Protein AF-A0A8B6HBW9-F1 (afdb_monomer_lite)

Sequence (201 aa):
MSLYFHLVSSIKNPNYIPYKEKTFKHPENTKDVIKAFETHGGEPNLKMYNAKTEGMKKDPTIGYGFSLDRKDARKTFKAVLPGVDFARVKAGTASIKKEDARKLFNHDVDKIYQPRARNKLGANVFDKLPANVKTAVVNAQYRGDLGPKTIGYMKNGEWNKVSTEYLNHNGNKNASKNKMNGIVQRMNWNAKQFDSMSKNG

Secondary structure (DSSP, 8-state):
-------------TT---------S-TT-HHHHHHHHSTTTS--EEEEEE-SPTTSPP-EEEETTEETTSTTHHHHHHHH-TTS-HHHHHTTS----HHHHHHHHHHHIIIIIHHHHHHHH-HHHHTTS-HHHHHHHHHHHHHT---HHHHHHHHTT-HHHHHHHHHTSHHHHHHHHTT-HHHHHHHHHHHHHHHHHHT--

Structure (mmCIF, N/CA/C/O backbone):
data_AF-A0A8B6HBW9-F1
#
_entry.id   AF-A0A8B6HBW9-F1
#
loop_
_atom_site.group_PDB
_atom_site.id
_atom_site.type_symbol
_atom_site.label_atom_id
_atom_site.label_alt_id
_atom_site.label_comp_id
_atom_site.label_asym_id
_atom_site.label_entity_id
_atom_site.label_seq_id
_atom_site.pdbx_PDB_ins_code
_atom_site.Cartn_x
_atom_site.Cartn_y
_atom_site.Cartn_z
_atom_site.occupancy
_atom_site.B_iso_or_equiv
_atom_site.auth_seq_id
_atom_site.auth_comp_id
_atom_site.auth_asym_id
_atom_site.auth_atom_id
_atom_site.pdbx_PDB_model_num
ATOM 1 N N . MET A 1 1 ? -12.896 17.213 -15.029 1.00 37.84 1 MET A N 1
ATOM 2 C CA . MET A 1 1 ? -13.084 16.450 -13.773 1.00 37.84 1 MET A CA 1
ATOM 3 C C . MET A 1 1 ? -13.093 17.467 -12.639 1.00 37.84 1 MET A C 1
ATOM 5 O O . MET A 1 1 ? -12.066 18.091 -12.417 1.00 37.84 1 MET A O 1
ATOM 9 N N . SER A 1 2 ? -14.254 17.749 -12.041 1.00 30.36 2 SER A N 1
ATOM 10 C CA . SER A 1 2 ? -14.412 18.839 -11.062 1.00 30.36 2 SER A CA 1
ATOM 11 C C . SER A 1 2 ? -14.199 18.312 -9.637 1.00 30.36 2 SER A C 1
ATOM 13 O O . SER A 1 2 ? -14.834 17.327 -9.260 1.00 30.36 2 SER A O 1
ATOM 15 N N . LEU A 1 3 ? -13.276 18.912 -8.875 1.00 28.42 3 LEU A N 1
ATOM 16 C CA . LEU A 1 3 ? -13.033 18.610 -7.457 1.00 28.42 3 LEU A CA 1
ATOM 17 C C . LEU A 1 3 ? -13.806 19.603 -6.579 1.00 28.42 3 LEU A C 1
ATOM 19 O O . LEU A 1 3 ? -13.653 20.808 -6.746 1.00 28.42 3 LEU A O 1
ATOM 23 N N . TYR A 1 4 ? -14.555 19.100 -5.597 1.00 32.22 4 TYR A N 1
ATOM 24 C CA . TYR A 1 4 ? -15.144 19.904 -4.522 1.00 32.22 4 TYR A CA 1
ATOM 25 C C . TYR A 1 4 ? -14.435 19.605 -3.197 1.00 32.22 4 TYR A C 1
ATOM 27 O O . TYR A 1 4 ? -14.228 18.443 -2.847 1.00 32.22 4 TYR A O 1
ATOM 35 N N . PHE A 1 5 ? -14.081 20.653 -2.451 1.00 33.81 5 PHE A N 1
ATOM 36 C CA . PHE A 1 5 ? -13.451 20.564 -1.132 1.00 33.81 5 PHE A CA 1
ATOM 37 C C . PHE A 1 5 ? -14.481 20.883 -0.044 1.00 33.81 5 PHE A C 1
ATOM 39 O O . PHE A 1 5 ? -15.140 21.913 -0.120 1.00 33.81 5 PHE A O 1
ATOM 46 N N . HIS A 1 6 ? -14.586 20.038 0.981 1.00 37.16 6 HIS A N 1
ATOM 47 C CA . HIS A 1 6 ? -15.288 20.360 2.227 1.00 37.16 6 HIS A CA 1
ATOM 48 C C . HIS A 1 6 ? -14.318 20.187 3.401 1.00 37.16 6 HIS A C 1
ATOM 50 O O . HIS A 1 6 ? -13.586 19.197 3.461 1.00 37.16 6 HIS A O 1
ATOM 56 N N . LEU A 1 7 ? -14.300 21.153 4.326 1.00 34.38 7 LEU A N 1
ATOM 57 C CA . LEU A 1 7 ? -13.664 20.990 5.634 1.00 34.38 7 LEU A CA 1
ATOM 58 C C . LEU A 1 7 ? -14.590 20.126 6.500 1.00 34.38 7 LEU A C 1
ATOM 60 O O . LEU A 1 7 ? -15.710 20.534 6.793 1.00 34.38 7 LEU A O 1
ATOM 64 N N . VAL A 1 8 ? -14.136 18.947 6.923 1.00 43.03 8 VAL A N 1
ATOM 65 C CA . VAL A 1 8 ? -14.869 18.116 7.891 1.00 43.03 8 VAL A CA 1
ATOM 66 C C . VAL A 1 8 ? -14.250 18.326 9.273 1.00 43.03 8 VAL A C 1
ATOM 68 O O . VAL A 1 8 ? -13.103 17.944 9.493 1.00 43.03 8 VAL A O 1
ATOM 71 N N . SER A 1 9 ? -15.001 18.938 10.196 1.00 37.38 9 SER A N 1
ATOM 72 C CA . SER A 1 9 ? -14.542 19.307 11.548 1.00 37.38 9 SER A CA 1
ATOM 73 C C . SER A 1 9 ? -15.069 18.419 12.692 1.00 37.38 9 SER A C 1
ATOM 75 O O . SER A 1 9 ? -14.918 18.790 13.850 1.00 37.38 9 SER A O 1
ATOM 77 N N . SER A 1 10 ? -15.657 17.241 12.441 1.00 37.41 10 SER A N 1
ATOM 78 C CA . SER A 1 10 ? -16.340 16.468 13.506 1.00 37.41 10 SER A CA 1
ATOM 79 C C . SER A 1 10 ? -15.691 15.141 13.935 1.00 37.41 10 SER A C 1
ATOM 81 O O . SER A 1 10 ? -16.388 14.215 14.356 1.00 37.41 10 SER A O 1
ATOM 83 N N . ILE A 1 11 ? -14.359 15.015 13.893 1.00 49.12 11 ILE A N 1
ATOM 84 C CA . ILE A 1 11 ? -13.670 13.806 14.387 1.00 49.12 11 ILE A CA 1
ATOM 85 C C . ILE A 1 11 ? -12.967 14.118 15.716 1.00 49.12 11 ILE A C 1
ATOM 87 O O . ILE A 1 11 ? -11.978 14.841 15.742 1.00 49.12 11 ILE A O 1
ATOM 91 N N . LYS A 1 12 ? -13.456 13.533 16.823 1.00 51.84 12 LYS A N 1
ATOM 92 C CA . LYS A 1 12 ? -12.912 13.650 18.199 1.00 51.84 12 LYS A CA 1
ATOM 93 C C . LYS A 1 12 ? -11.541 12.966 18.397 1.00 51.84 12 LYS A C 1
ATOM 95 O O . LYS A 1 12 ? -11.188 12.619 19.521 1.00 51.84 12 LYS A O 1
ATOM 100 N N . ASN A 1 13 ? -10.787 12.706 17.329 1.00 55.34 13 ASN A N 1
ATOM 101 C CA . ASN A 1 13 ? -9.479 12.068 17.425 1.00 55.34 13 ASN A CA 1
ATOM 102 C C . ASN A 1 13 ? -8.394 13.156 17.462 1.00 55.34 13 ASN A C 1
ATOM 104 O O . ASN A 1 13 ? -8.170 13.797 16.434 1.00 55.34 13 ASN A O 1
ATOM 108 N N . PRO A 1 14 ? -7.698 13.364 18.597 1.00 59.16 14 PRO A N 1
ATOM 109 C CA . PRO A 1 14 ? -6.681 14.411 18.713 1.00 59.16 14 PRO A CA 1
ATOM 110 C C . PRO A 1 14 ? -5.478 14.181 17.785 1.00 59.16 14 PRO A C 1
ATOM 112 O O . PRO A 1 14 ? -4.707 15.103 17.543 1.00 59.16 14 PRO A O 1
ATOM 115 N N . ASN A 1 15 ? -5.329 12.972 17.228 1.00 61.00 15 ASN A N 1
ATOM 116 C CA . ASN A 1 15 ? -4.272 12.641 16.272 1.00 61.00 15 ASN A CA 1
ATOM 117 C C . ASN A 1 15 ? -4.654 12.951 14.814 1.00 61.00 15 ASN A C 1
ATOM 119 O O . ASN A 1 15 ? -3.865 12.684 13.905 1.00 61.00 15 ASN A O 1
ATOM 123 N N . TYR A 1 16 ? -5.856 13.480 14.568 1.00 61.41 16 TYR A N 1
ATOM 124 C CA . TYR A 1 16 ? -6.274 13.890 13.235 1.00 61.41 16 TYR A CA 1
ATOM 125 C C . TYR A 1 16 ? -5.610 15.217 12.866 1.00 61.41 16 TYR A C 1
ATOM 127 O O . TYR A 1 16 ? -5.874 16.259 13.459 1.00 61.41 16 TYR A O 1
ATOM 135 N N . ILE A 1 17 ? -4.744 15.186 11.860 1.00 59.72 17 ILE A N 1
ATOM 136 C CA . ILE A 1 17 ? -4.076 16.391 11.355 1.00 59.72 17 ILE A CA 1
ATOM 137 C C . ILE A 1 17 ? -4.962 17.014 10.268 1.00 59.72 17 ILE A C 1
ATOM 139 O O . ILE A 1 17 ? -5.305 16.290 9.331 1.00 59.72 17 ILE A O 1
ATOM 143 N N . PRO A 1 18 ? -5.333 18.308 10.333 1.00 56.25 18 PRO A N 1
ATOM 144 C CA . PRO A 1 18 ? -6.170 18.951 9.317 1.00 56.25 18 PRO A CA 1
ATOM 145 C C . PRO A 1 18 ? -5.608 18.805 7.892 1.00 56.25 18 PRO A C 1
ATOM 147 O O . PRO A 1 18 ? -4.425 19.043 7.652 1.00 56.25 18 PRO A O 1
ATOM 150 N N . TYR A 1 19 ? -6.453 18.432 6.924 1.00 60.00 19 TYR A N 1
ATOM 151 C CA . TYR A 1 19 ? -6.080 18.306 5.508 1.00 60.00 19 TYR A CA 1
ATOM 152 C C . TYR A 1 19 ? -7.275 18.532 4.577 1.00 60.00 19 TYR A C 1
ATOM 154 O O . TYR A 1 19 ? -8.429 18.381 4.975 1.00 60.00 19 TYR A O 1
ATOM 162 N N . LYS A 1 20 ? -6.992 18.841 3.303 1.00 60.69 20 LYS A N 1
ATOM 163 C CA . LYS A 1 20 ? -7.996 18.813 2.229 1.00 60.69 20 LYS A CA 1
ATOM 164 C C . LYS A 1 20 ? -8.409 17.366 1.961 1.00 60.69 20 LYS A C 1
ATOM 166 O O . LYS A 1 20 ? -7.635 16.620 1.362 1.00 60.69 20 LYS A O 1
ATOM 171 N N . GLU A 1 21 ? -9.592 16.976 2.434 1.00 65.75 21 GLU A N 1
ATOM 172 C CA . GLU A 1 21 ? -10.070 15.598 2.329 1.00 65.75 21 GLU A CA 1
ATOM 173 C C . GLU A 1 21 ? -10.161 15.141 0.869 1.00 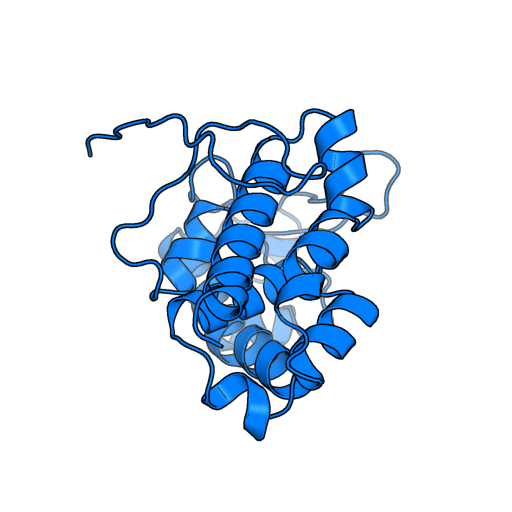65.75 21 GLU A C 1
ATOM 175 O O . GLU A 1 21 ? -10.744 15.820 0.024 1.00 65.75 21 GLU A O 1
ATOM 180 N N . LYS A 1 22 ? -9.583 13.971 0.575 1.00 71.56 22 LYS A N 1
ATOM 181 C CA . LYS A 1 22 ? -9.768 13.305 -0.711 1.00 71.56 22 LYS A CA 1
ATOM 182 C C . LYS A 1 22 ? -11.023 12.448 -0.619 1.00 71.56 22 LYS A C 1
ATOM 184 O O . LYS A 1 22 ? -11.029 11.420 0.056 1.00 71.56 22 LYS A O 1
ATOM 189 N N . THR A 1 23 ? -12.089 12.894 -1.268 1.00 72.94 23 THR A N 1
ATOM 190 C CA . THR A 1 23 ? -13.327 12.126 -1.380 1.00 72.94 23 THR A CA 1
ATOM 191 C C . THR A 1 23 ? -13.238 11.181 -2.572 1.00 72.94 23 THR A C 1
ATOM 193 O O . THR A 1 23 ? -12.668 11.501 -3.617 1.00 72.94 23 THR A O 1
ATOM 196 N N . PHE A 1 24 ? -13.787 9.983 -2.404 1.00 78.38 24 PHE A N 1
ATOM 197 C CA . PHE A 1 24 ? -13.837 8.966 -3.444 1.00 78.38 24 PHE A CA 1
ATOM 198 C C . PHE A 1 24 ? -15.297 8.678 -3.748 1.00 78.38 24 PHE A C 1
ATOM 200 O O . PHE A 1 24 ? -16.067 8.422 -2.828 1.00 78.38 24 PHE A O 1
ATOM 207 N N . LYS A 1 25 ? -15.669 8.703 -5.031 1.00 74.50 25 LYS A N 1
ATOM 208 C CA . LYS A 1 25 ? -17.016 8.309 -5.470 1.00 74.50 25 LYS A CA 1
ATOM 209 C C . LYS A 1 25 ? -17.279 6.817 -5.219 1.00 74.50 25 LYS A C 1
ATOM 211 O O . LYS A 1 25 ? -18.404 6.443 -4.928 1.00 74.50 25 LYS A O 1
ATOM 216 N N . HIS A 1 26 ? -16.217 6.013 -5.303 1.00 77.50 26 HIS A N 1
ATOM 217 C CA . HIS A 1 26 ? -16.223 4.561 -5.131 1.00 77.50 26 HIS A CA 1
ATOM 218 C C . HIS A 1 26 ? -15.147 4.136 -4.114 1.00 77.50 26 HIS A C 1
ATOM 220 O O . HIS A 1 26 ? -14.102 3.611 -4.511 1.00 77.50 26 HIS A O 1
ATOM 226 N N . PRO A 1 27 ? -15.320 4.425 -2.807 1.00 80.44 27 PRO A N 1
ATOM 227 C CA . PRO A 1 27 ? -14.353 4.043 -1.769 1.00 80.44 27 PRO A CA 1
ATOM 228 C C . PRO A 1 27 ? -14.186 2.517 -1.621 1.00 80.44 27 PRO A C 1
ATOM 230 O O . PRO A 1 27 ? -13.199 2.043 -1.058 1.00 80.44 27 PRO A O 1
ATOM 233 N N . GLU A 1 28 ? -15.128 1.733 -2.140 1.00 85.50 28 GLU A N 1
ATOM 234 C CA . GLU A 1 28 ? -15.072 0.278 -2.265 1.00 85.50 28 GLU A CA 1
ATOM 235 C C . GLU A 1 28 ? -14.066 -0.204 -3.322 1.00 85.50 28 GLU A C 1
ATOM 237 O O . GLU A 1 28 ? -13.584 -1.333 -3.237 1.00 85.50 28 GLU A O 1
ATOM 242 N N . ASN A 1 29 ? -13.688 0.638 -4.292 1.00 90.44 29 ASN A N 1
ATOM 243 C CA . ASN A 1 29 ? -12.706 0.264 -5.303 1.00 90.44 29 ASN A CA 1
ATOM 244 C C . ASN A 1 29 ? -11.280 0.445 -4.766 1.00 90.44 29 ASN A C 1
ATOM 246 O O . ASN A 1 29 ? -10.664 1.509 -4.870 1.00 90.44 29 ASN A O 1
ATOM 250 N N . THR A 1 30 ? -10.733 -0.640 -4.216 1.00 92.62 30 THR A N 1
ATOM 251 C CA . THR A 1 30 ? -9.408 -0.652 -3.588 1.00 92.62 30 THR A CA 1
ATOM 252 C C . THR A 1 30 ? -8.290 -0.149 -4.502 1.00 92.62 30 THR A C 1
ATOM 254 O O . THR A 1 30 ? -7.420 0.601 -4.057 1.00 92.62 30 THR A O 1
ATOM 257 N N . LYS A 1 31 ? -8.315 -0.522 -5.785 1.00 93.19 31 LYS A N 1
ATOM 258 C CA . LYS A 1 31 ? -7.288 -0.126 -6.758 1.00 93.19 31 LYS A CA 1
ATOM 259 C C . LYS A 1 31 ? -7.321 1.372 -7.015 1.00 93.19 31 LYS A C 1
ATOM 261 O O . LYS A 1 31 ? -6.267 2.000 -7.025 1.00 93.19 31 LYS A O 1
ATOM 266 N N . ASP A 1 32 ? -8.506 1.950 -7.186 1.00 90.00 32 ASP A N 1
ATOM 267 C CA . ASP A 1 32 ? -8.640 3.387 -7.422 1.00 90.00 32 ASP A CA 1
ATOM 268 C C . ASP A 1 32 ? -8.246 4.213 -6.201 1.00 90.00 32 ASP A C 1
ATOM 270 O O . ASP A 1 32 ? -7.562 5.226 -6.354 1.00 90.00 32 ASP A O 1
ATOM 274 N N . VAL A 1 33 ? -8.590 3.747 -4.997 1.00 91.25 33 VAL A N 1
ATOM 275 C CA . VAL A 1 33 ? -8.165 4.396 -3.753 1.00 91.25 33 VAL A CA 1
ATOM 276 C C . VAL A 1 33 ? -6.647 4.386 -3.612 1.00 91.25 33 VAL A C 1
ATOM 278 O O . VAL A 1 33 ? -6.052 5.449 -3.436 1.00 91.25 33 VAL A O 1
ATOM 281 N N . ILE A 1 34 ? -6.006 3.214 -3.713 1.00 91.88 34 ILE A N 1
ATOM 282 C CA . ILE A 1 34 ? -4.546 3.118 -3.573 1.00 91.88 34 ILE A CA 1
ATOM 283 C C . ILE A 1 34 ? -3.875 3.970 -4.651 1.00 91.88 34 ILE A C 1
ATOM 285 O O . ILE A 1 34 ? -3.076 4.840 -4.318 1.00 91.88 34 ILE A O 1
ATOM 289 N N . LYS A 1 35 ? -4.262 3.796 -5.921 1.00 89.50 35 LYS A N 1
ATOM 290 C CA . LYS A 1 35 ? -3.715 4.548 -7.056 1.00 89.50 35 LYS A CA 1
ATOM 291 C C . LYS A 1 35 ? -3.794 6.050 -6.831 1.00 89.50 3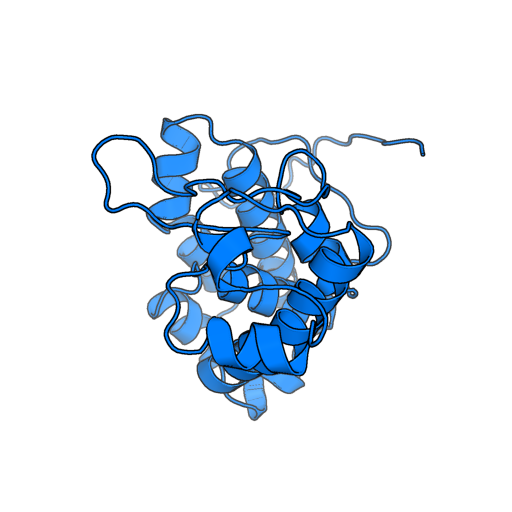5 LYS A C 1
ATOM 293 O O . LYS A 1 35 ? -2.829 6.741 -7.096 1.00 89.50 35 LYS A O 1
ATOM 298 N N . ALA A 1 36 ? -4.908 6.564 -6.317 1.00 87.44 36 ALA A N 1
ATOM 299 C CA . ALA A 1 36 ? -5.054 7.993 -6.078 1.00 87.44 36 ALA A CA 1
ATOM 300 C C . ALA A 1 36 ? -4.119 8.535 -4.985 1.00 87.44 36 ALA A C 1
ATOM 302 O O . ALA A 1 36 ? -3.864 9.740 -4.969 1.00 87.44 36 ALA A O 1
ATOM 303 N N . PHE A 1 37 ? -3.666 7.703 -4.047 1.00 88.38 37 PHE A N 1
ATOM 304 C CA . PHE A 1 37 ? -2.678 8.094 -3.039 1.00 88.38 37 PHE A CA 1
ATOM 305 C C . PHE A 1 37 ? -1.236 7.841 -3.475 1.00 88.38 37 PHE A C 1
ATOM 307 O O . PHE A 1 37 ? -0.320 8.404 -2.876 1.00 88.38 37 PHE A O 1
ATOM 314 N N . GLU A 1 38 ? -1.030 7.004 -4.488 1.00 82.19 38 GLU A N 1
ATOM 315 C CA . GLU A 1 38 ? 0.271 6.826 -5.112 1.00 82.19 38 GLU A CA 1
ATOM 316 C C . GLU A 1 38 ? 0.586 8.018 -6.021 1.00 82.19 38 GLU A C 1
ATOM 318 O O . GLU A 1 38 ? -0.289 8.517 -6.729 1.00 82.19 38 GLU A O 1
ATOM 323 N N . THR A 1 39 ? 1.854 8.446 -5.973 1.00 66.50 39 THR A N 1
ATOM 324 C CA . THR A 1 39 ? 2.456 9.513 -6.797 1.00 66.50 39 THR A CA 1
ATOM 325 C C . THR A 1 39 ? 1.692 10.855 -6.787 1.00 66.50 39 THR A C 1
ATOM 327 O O . THR A 1 39 ? 0.719 11.048 -6.060 1.00 66.50 39 THR A O 1
ATOM 330 N N . HIS A 1 40 ? 2.173 11.865 -7.523 1.00 64.88 40 HIS A N 1
ATOM 331 C CA . HIS A 1 40 ? 1.563 13.202 -7.565 1.00 64.88 40 HIS A CA 1
ATOM 332 C C . HIS A 1 40 ? 0.215 13.170 -8.311 1.00 64.88 40 HIS A C 1
ATOM 334 O O . HIS A 1 40 ? 0.122 13.569 -9.466 1.00 64.88 40 HIS A O 1
ATOM 340 N N . GLY A 1 41 ? -0.837 12.672 -7.656 1.00 65.56 41 GLY A N 1
ATOM 341 C CA . GLY A 1 41 ? -2.196 12.647 -8.201 1.00 65.56 41 GLY A CA 1
ATOM 342 C C . GLY A 1 41 ? -2.613 11.346 -8.895 1.00 65.56 41 GLY A C 1
ATOM 343 O O . GLY A 1 41 ? -3.627 11.357 -9.588 1.00 65.56 41 GLY A O 1
ATOM 344 N N . GLY A 1 42 ? -1.907 10.228 -8.688 1.00 76.56 42 GLY A N 1
ATOM 345 C CA . GLY A 1 42 ? -2.272 8.924 -9.257 1.00 76.56 42 GLY A CA 1
ATOM 346 C C . GLY A 1 42 ? -1.707 8.618 -10.643 1.00 76.56 42 GLY A C 1
ATOM 347 O O . GLY A 1 42 ? -2.221 7.741 -11.347 1.00 76.56 42 GLY A O 1
ATOM 348 N N . GLU A 1 43 ? -0.630 9.304 -11.024 1.00 86.75 43 GLU A N 1
ATOM 349 C CA . GLU A 1 43 ? 0.103 9.089 -12.274 1.00 86.75 43 GLU A CA 1
ATOM 350 C C . GLU A 1 43 ? 1.378 8.259 -12.052 1.00 86.75 43 GLU A C 1
ATOM 352 O O . GLU A 1 43 ? 2.219 8.635 -11.240 1.00 86.75 43 GLU A O 1
ATOM 357 N N . PRO A 1 44 ? 1.576 7.125 -12.737 1.00 93.06 44 PRO A N 1
ATOM 358 C CA . PRO A 1 44 ? 2.677 6.224 -12.422 1.00 93.06 44 PRO A CA 1
ATOM 359 C C . PRO A 1 44 ? 4.035 6.811 -12.818 1.00 93.06 44 PRO A C 1
ATOM 361 O O . PRO A 1 44 ? 4.164 7.488 -13.837 1.00 93.06 44 PRO A O 1
ATOM 364 N N . ASN A 1 45 ? 5.087 6.448 -12.083 1.00 93.69 45 ASN A N 1
ATOM 365 C CA . ASN A 1 45 ? 6.455 6.719 -12.518 1.00 93.69 45 ASN A CA 1
ATOM 366 C C . ASN A 1 45 ? 6.841 5.742 -13.634 1.00 93.69 45 ASN A C 1
ATOM 368 O O . ASN A 1 45 ? 7.040 4.553 -13.393 1.00 93.69 45 ASN A O 1
ATOM 372 N N . LEU A 1 46 ? 6.940 6.225 -14.871 1.00 96.38 46 LEU A N 1
ATOM 373 C CA . LEU A 1 46 ? 7.240 5.373 -16.031 1.00 96.38 46 LEU A CA 1
ATOM 374 C C . LEU A 1 46 ? 8.724 5.004 -16.152 1.00 96.38 46 LEU A C 1
ATOM 376 O O . LEU A 1 46 ? 9.076 4.103 -16.910 1.00 96.38 46 LEU A O 1
ATOM 380 N N . LYS A 1 47 ? 9.591 5.684 -15.402 1.00 96.50 47 LYS A N 1
ATOM 381 C CA . LYS A 1 47 ? 11.021 5.389 -15.276 1.00 96.50 47 LYS A CA 1
ATOM 382 C C . LYS A 1 47 ? 11.334 4.980 -13.842 1.00 96.50 47 LYS A C 1
ATOM 384 O O . LYS A 1 47 ? 10.623 5.369 -12.915 1.00 96.50 47 LYS A O 1
ATOM 389 N N . MET A 1 48 ? 12.399 4.200 -13.678 1.00 95.38 48 MET A N 1
ATOM 390 C CA . MET A 1 48 ? 12.905 3.849 -12.356 1.00 95.38 48 MET A CA 1
ATOM 391 C C . MET A 1 48 ? 13.291 5.117 -11.585 1.00 95.38 48 MET A C 1
ATOM 393 O O . MET A 1 48 ? 13.935 6.013 -12.129 1.00 95.38 48 MET A O 1
ATOM 397 N N . TYR A 1 49 ? 12.891 5.173 -10.321 1.00 92.56 49 TYR A N 1
ATOM 398 C CA . TYR A 1 49 ? 13.288 6.195 -9.359 1.00 92.56 49 TYR A CA 1
ATOM 399 C C . TYR A 1 49 ? 13.674 5.527 -8.038 1.00 92.56 49 TYR A C 1
ATOM 401 O O . TYR A 1 49 ? 13.253 4.407 -7.761 1.00 92.56 49 TYR A O 1
ATOM 409 N N . ASN A 1 50 ? 14.450 6.204 -7.195 1.00 91.38 50 ASN A N 1
ATOM 410 C CA . ASN A 1 50 ? 14.721 5.715 -5.843 1.00 91.38 50 ASN A CA 1
ATOM 411 C C . ASN A 1 50 ? 13.660 6.268 -4.890 1.00 91.38 50 ASN A C 1
ATOM 413 O O . ASN A 1 50 ? 13.566 7.478 -4.709 1.00 91.38 50 ASN A O 1
ATOM 417 N N . ALA A 1 51 ? 12.854 5.390 -4.287 1.00 84.75 51 ALA A N 1
ATOM 418 C CA . ALA A 1 51 ? 11.773 5.801 -3.386 1.00 84.75 51 ALA A CA 1
ATOM 419 C C . ALA A 1 51 ? 12.265 6.251 -1.997 1.00 84.75 51 ALA A C 1
ATOM 421 O O . ALA A 1 51 ? 11.512 6.852 -1.230 1.00 84.75 51 ALA A O 1
ATOM 422 N N . LYS A 1 52 ? 13.523 5.953 -1.658 1.00 80.25 52 LYS A N 1
ATOM 423 C CA . LYS A 1 52 ? 14.177 6.374 -0.416 1.00 80.25 52 LYS A CA 1
ATOM 424 C C . LYS A 1 52 ? 14.990 7.647 -0.644 1.00 80.25 52 LYS A C 1
ATOM 426 O O . LYS A 1 52 ? 15.564 7.833 -1.714 1.00 80.25 52 LYS A O 1
ATOM 431 N N . THR A 1 53 ? 15.025 8.504 0.373 1.00 68.19 53 THR A N 1
ATOM 432 C CA . THR A 1 53 ? 15.772 9.767 0.362 1.00 68.19 53 THR A CA 1
ATOM 433 C C . THR A 1 53 ? 17.280 9.529 0.371 1.00 68.19 53 THR A C 1
ATOM 435 O O . THR A 1 53 ? 17.757 8.444 0.711 1.00 68.19 53 THR A O 1
ATOM 438 N N . GLU A 1 54 ? 18.032 10.568 0.022 1.00 60.94 54 GLU A N 1
ATOM 439 C CA . GLU A 1 54 ? 19.491 10.581 0.096 1.00 60.94 54 GLU A CA 1
ATOM 440 C C . GLU A 1 54 ? 19.992 10.157 1.492 1.00 60.94 54 GLU A C 1
ATOM 442 O O . GLU A 1 54 ? 19.375 10.471 2.511 1.00 60.94 54 GLU A O 1
ATOM 447 N N . GLY A 1 55 ? 21.059 9.352 1.530 1.00 64.88 55 GLY A N 1
ATOM 448 C CA . GLY A 1 55 ? 21.597 8.753 2.760 1.00 64.88 55 GLY A CA 1
ATOM 449 C C . GLY A 1 55 ? 20.908 7.462 3.230 1.00 64.88 55 GLY A C 1
ATOM 450 O O . GLY A 1 55 ? 21.426 6.787 4.116 1.00 64.88 55 GLY A O 1
ATOM 451 N N . MET A 1 56 ? 19.781 7.061 2.630 1.00 73.62 56 MET A N 1
ATOM 452 C CA . MET A 1 56 ? 19.166 5.750 2.872 1.00 73.62 56 MET A CA 1
ATOM 453 C C . MET A 1 56 ? 19.550 4.737 1.790 1.00 73.62 56 MET A C 1
ATOM 455 O O . MET A 1 56 ? 19.870 5.095 0.654 1.00 73.62 56 MET A O 1
ATOM 459 N N . LYS A 1 57 ? 19.471 3.439 2.124 1.00 82.88 57 LYS A N 1
ATOM 460 C CA . LYS A 1 57 ? 19.614 2.368 1.131 1.00 82.88 57 LYS A CA 1
ATOM 461 C C . LYS A 1 57 ? 18.633 2.621 -0.018 1.00 82.88 57 LYS A C 1
ATOM 463 O O . LYS A 1 57 ? 17.432 2.751 0.218 1.00 82.88 57 LYS A O 1
ATOM 468 N N . LYS A 1 58 ? 19.168 2.690 -1.241 1.00 86.81 58 LYS A N 1
ATOM 469 C CA . LYS A 1 58 ? 18.391 2.879 -2.471 1.00 86.81 58 LYS A CA 1
ATOM 470 C C . LYS A 1 58 ? 17.286 1.823 -2.566 1.00 86.81 58 LYS A C 1
ATOM 472 O O . LYS A 1 58 ? 17.508 0.662 -2.232 1.00 86.81 58 LYS A O 1
ATOM 477 N N . ASP A 1 59 ? 16.115 2.255 -3.019 1.00 89.31 59 ASP A N 1
ATOM 478 C CA . ASP A 1 59 ? 14.954 1.399 -3.279 1.00 89.31 59 ASP A CA 1
ATOM 479 C C . ASP A 1 59 ? 14.460 1.688 -4.703 1.00 89.31 59 ASP A C 1
ATOM 481 O O . ASP A 1 59 ? 13.607 2.568 -4.895 1.00 89.31 59 ASP A O 1
ATOM 485 N N . PRO A 1 60 ? 15.070 1.045 -5.717 1.00 94.56 60 PRO A N 1
ATOM 486 C CA . PRO A 1 60 ? 14.721 1.265 -7.109 1.00 94.56 60 PRO A CA 1
ATOM 487 C C . PRO A 1 60 ? 13.273 0.835 -7.320 1.00 94.56 60 PRO A C 1
ATOM 489 O O . PRO A 1 60 ? 12.907 -0.313 -7.089 1.00 94.56 60 PRO A O 1
ATOM 492 N N . THR A 1 61 ? 12.439 1.767 -7.753 1.00 94.94 61 THR A N 1
ATOM 493 C CA . THR A 1 61 ? 10.984 1.635 -7.786 1.00 94.94 61 THR A CA 1
ATOM 494 C C . THR A 1 61 ? 10.451 2.113 -9.131 1.00 94.94 61 THR A C 1
ATOM 496 O O . THR A 1 61 ? 11.035 2.996 -9.756 1.00 94.94 61 THR A O 1
ATOM 499 N N . ILE A 1 62 ? 9.344 1.536 -9.600 1.00 96.38 62 ILE A N 1
ATOM 500 C CA . ILE A 1 62 ? 8.671 1.951 -10.837 1.00 96.38 62 ILE A CA 1
ATOM 501 C C . ILE A 1 62 ? 7.146 1.863 -10.717 1.00 96.38 62 ILE A C 1
ATOM 503 O O . ILE A 1 62 ? 6.602 1.222 -9.818 1.00 96.38 62 ILE A O 1
ATOM 507 N N . GLY A 1 63 ? 6.433 2.511 -11.633 1.00 95.50 63 GLY A N 1
ATOM 508 C CA . GLY A 1 63 ? 4.983 2.481 -11.719 1.00 95.50 63 GLY A CA 1
ATOM 509 C C . GLY A 1 63 ? 4.339 3.109 -10.489 1.00 95.50 63 GLY A C 1
ATOM 510 O O . GLY A 1 63 ? 4.677 4.226 -10.099 1.00 95.50 63 GLY A O 1
ATOM 511 N N . TYR A 1 64 ? 3.422 2.366 -9.876 1.00 93.94 64 TYR A N 1
ATOM 512 C CA . TYR A 1 64 ? 2.692 2.765 -8.675 1.00 93.94 64 TYR A CA 1
ATOM 513 C C . TYR A 1 64 ? 3.376 2.295 -7.383 1.00 93.94 64 TYR A C 1
ATOM 515 O O . TYR A 1 64 ? 2.699 1.864 -6.462 1.00 93.94 64 TYR A O 1
ATOM 523 N N . GLY A 1 65 ? 4.709 2.322 -7.306 1.00 91.12 65 GLY A N 1
ATOM 524 C CA . GLY A 1 65 ? 5.433 1.874 -6.107 1.00 91.12 65 GLY A CA 1
ATOM 525 C C . GLY A 1 65 ? 5.915 0.418 -6.153 1.00 91.12 65 GLY A C 1
ATOM 526 O O . GLY A 1 65 ? 6.141 -0.196 -5.113 1.00 91.12 65 GLY A O 1
ATOM 527 N N . PHE A 1 66 ? 6.086 -0.157 -7.347 1.00 94.81 66 PHE A N 1
ATOM 528 C CA . PHE A 1 66 ? 6.653 -1.495 -7.510 1.00 94.81 66 PHE A CA 1
ATOM 529 C C . PHE A 1 66 ? 8.166 -1.466 -7.253 1.00 94.81 66 PHE A C 1
ATOM 531 O O . PHE A 1 66 ? 8.918 -0.940 -8.076 1.00 94.81 66 PHE A O 1
ATOM 538 N N . SER A 1 67 ? 8.625 -2.041 -6.136 1.00 94.88 67 SER A N 1
ATOM 539 C CA . SER A 1 67 ? 10.062 -2.168 -5.844 1.00 94.88 67 SER A CA 1
ATOM 540 C C . SER A 1 67 ? 10.722 -3.203 -6.763 1.00 94.88 67 SER A C 1
ATOM 542 O O . SER A 1 67 ? 10.313 -4.363 -6.825 1.00 94.88 67 SER A O 1
ATOM 544 N N . LEU A 1 68 ? 11.777 -2.791 -7.460 1.00 96.38 68 LEU A N 1
ATOM 545 C CA . LEU A 1 68 ? 12.603 -3.602 -8.363 1.00 96.38 68 LEU A CA 1
ATOM 546 C C . LEU A 1 68 ? 13.662 -4.429 -7.611 1.00 96.38 68 LEU A C 1
ATOM 548 O O . LEU A 1 68 ? 14.353 -5.259 -8.214 1.00 96.38 68 LEU A O 1
ATOM 552 N N . ASP A 1 69 ? 13.781 -4.225 -6.298 1.00 94.88 69 ASP A N 1
ATOM 553 C CA . ASP A 1 69 ? 14.668 -4.978 -5.406 1.00 94.88 69 ASP A CA 1
ATOM 554 C C . ASP A 1 69 ? 13.939 -6.030 -4.564 1.00 94.88 69 ASP A C 1
ATOM 556 O O . ASP A 1 69 ? 14.587 -6.844 -3.901 1.00 94.88 69 ASP A O 1
ATOM 560 N N . ARG A 1 70 ? 12.600 -6.090 -4.606 1.00 92.81 70 ARG A N 1
ATOM 561 C CA . ARG A 1 70 ? 11.874 -7.153 -3.900 1.00 92.81 70 ARG A CA 1
ATOM 562 C C . ARG A 1 70 ? 12.222 -8.535 -4.475 1.00 92.81 70 ARG A C 1
ATOM 564 O O . ARG A 1 70 ? 12.442 -8.691 -5.676 1.00 92.81 70 ARG A O 1
ATOM 571 N N . LYS A 1 71 ? 12.216 -9.563 -3.618 1.00 94.69 71 LYS A N 1
ATOM 572 C CA . LYS A 1 71 ? 12.702 -10.926 -3.931 1.00 94.69 71 LYS A CA 1
ATOM 573 C C . LYS A 1 71 ? 12.092 -11.538 -5.202 1.00 94.69 71 LYS A C 1
ATOM 575 O O . LYS A 1 71 ? 12.770 -12.252 -5.931 1.00 94.69 71 LYS A O 1
ATOM 580 N N . ASP A 1 72 ? 10.819 -11.271 -5.471 1.00 95.19 72 ASP A N 1
ATOM 581 C CA . ASP A 1 72 ? 10.064 -11.805 -6.607 1.00 95.19 72 ASP A CA 1
ATOM 582 C C . ASP A 1 72 ? 9.881 -10.796 -7.757 1.00 95.19 72 ASP A C 1
ATOM 584 O O . ASP A 1 72 ? 9.126 -11.080 -8.691 1.00 95.19 72 ASP A O 1
ATOM 588 N N . ALA A 1 73 ? 10.572 -9.646 -7.728 1.00 96.62 73 ALA A N 1
ATOM 589 C CA . ALA A 1 73 ? 10.422 -8.565 -8.707 1.00 96.62 73 ALA A CA 1
ATOM 590 C C . ALA A 1 73 ? 10.556 -9.080 -10.144 1.00 96.62 73 ALA A C 1
ATOM 592 O O . ALA A 1 73 ? 9.637 -8.942 -10.948 1.00 96.62 73 ALA A O 1
ATOM 593 N N . ARG A 1 74 ? 11.675 -9.753 -10.443 1.00 96.88 74 ARG A N 1
ATOM 594 C CA . ARG A 1 74 ? 11.985 -10.277 -11.782 1.00 96.88 74 ARG A CA 1
ATOM 595 C C . ARG A 1 74 ? 10.969 -11.319 -12.248 1.00 96.88 74 ARG A C 1
ATOM 597 O O . ARG A 1 74 ? 10.573 -11.310 -13.411 1.00 96.88 74 ARG A O 1
ATOM 604 N N . LYS A 1 75 ? 10.536 -12.210 -11.347 1.00 97.00 75 LYS A N 1
ATOM 605 C CA . LYS A 1 75 ? 9.527 -13.237 -11.648 1.00 97.00 75 LYS A CA 1
ATOM 606 C C . LYS A 1 75 ? 8.186 -12.589 -11.986 1.00 97.00 75 LYS A C 1
ATOM 608 O O . LYS A 1 75 ? 7.575 -12.954 -12.985 1.00 97.00 75 LYS A O 1
ATOM 613 N N . THR A 1 76 ? 7.768 -11.610 -11.185 1.00 96.75 76 THR A N 1
ATOM 614 C CA . THR A 1 76 ? 6.529 -10.858 -11.414 1.00 96.75 76 THR A CA 1
ATOM 615 C C . THR A 1 76 ? 6.598 -10.101 -12.736 1.00 96.75 76 THR A C 1
ATOM 617 O O . THR A 1 76 ? 5.681 -10.203 -13.541 1.00 96.75 76 THR A O 1
ATOM 620 N N . PHE A 1 77 ? 7.713 -9.419 -13.012 1.00 96.75 77 PHE A N 1
ATOM 621 C CA . PHE A 1 77 ? 7.920 -8.704 -14.272 1.00 96.75 77 PHE A CA 1
ATOM 622 C C . PHE A 1 77 ? 7.803 -9.628 -15.480 1.00 96.75 77 PHE A C 1
ATOM 624 O O . PHE A 1 77 ? 7.055 -9.327 -16.398 1.00 96.75 77 PHE A O 1
ATOM 631 N N . LYS A 1 78 ? 8.472 -10.787 -15.454 1.00 96.69 78 LYS A N 1
ATOM 632 C CA . LYS A 1 78 ? 8.393 -11.765 -16.546 1.00 96.69 78 LYS A CA 1
ATOM 633 C C . LYS A 1 78 ? 6.965 -12.280 -16.760 1.00 96.69 78 LYS A C 1
ATOM 635 O O . LYS A 1 78 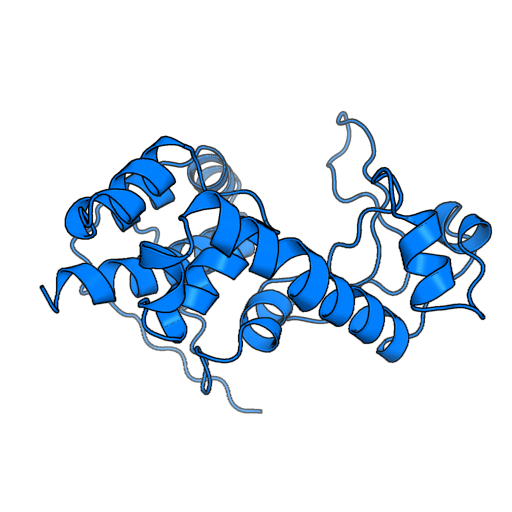? 6.564 -12.486 -17.897 1.00 96.69 78 LYS A O 1
ATOM 640 N N . ALA A 1 79 ? 6.213 -12.496 -15.680 1.00 97.19 79 ALA A N 1
ATOM 641 C CA . ALA A 1 79 ? 4.844 -13.000 -15.756 1.00 97.19 79 ALA A CA 1
ATOM 642 C C . ALA A 1 79 ? 3.844 -11.940 -16.248 1.00 97.19 79 ALA A C 1
ATOM 644 O O . ALA A 1 79 ? 2.940 -12.253 -17.014 1.00 97.19 79 ALA A O 1
ATOM 645 N N . VAL A 1 80 ? 3.991 -10.694 -15.795 1.00 97.69 80 VAL A N 1
ATOM 646 C CA . VAL A 1 80 ? 3.028 -9.616 -16.060 1.00 97.69 80 VAL A CA 1
ATOM 647 C C . VAL A 1 80 ? 3.372 -8.848 -17.337 1.00 97.69 80 VAL A C 1
ATOM 649 O O . VAL A 1 80 ? 2.472 -8.428 -18.063 1.00 97.69 80 VAL A O 1
ATOM 652 N N . LEU A 1 81 ? 4.665 -8.674 -17.617 1.00 97.50 81 LEU A N 1
ATOM 653 C CA . LEU A 1 81 ? 5.227 -7.859 -18.694 1.00 97.50 81 LEU A CA 1
ATOM 654 C C . LEU A 1 81 ? 6.286 -8.649 -19.498 1.00 97.50 81 LEU A C 1
ATOM 656 O O . LEU A 1 81 ? 7.450 -8.246 -19.539 1.00 97.50 81 LEU A O 1
ATOM 660 N N . PRO A 1 82 ? 5.925 -9.765 -20.159 1.00 95.00 82 PRO A N 1
ATOM 661 C CA . PRO A 1 82 ? 6.895 -10.659 -20.805 1.00 95.00 82 PRO A CA 1
ATOM 662 C C . PRO A 1 82 ? 7.741 -9.996 -21.906 1.00 95.00 82 PRO A C 1
ATOM 664 O O . PRO A 1 82 ? 8.837 -10.467 -22.188 1.00 95.00 82 PRO A O 1
ATOM 667 N N . GLY A 1 83 ? 7.260 -8.903 -22.508 1.00 93.75 83 GLY A N 1
ATOM 668 C CA . GLY A 1 83 ? 7.979 -8.139 -23.536 1.00 93.75 83 GLY A CA 1
ATOM 669 C C . GLY A 1 83 ? 8.841 -6.986 -23.010 1.00 93.75 83 GLY A C 1
ATOM 670 O O . GLY A 1 83 ? 9.388 -6.235 -23.813 1.00 93.75 83 GLY A O 1
ATOM 671 N N . VAL A 1 84 ? 8.939 -6.795 -21.691 1.00 96.50 84 VAL A N 1
ATOM 672 C CA . VAL A 1 84 ? 9.703 -5.693 -21.091 1.00 96.50 84 VAL A CA 1
ATOM 673 C C . VAL A 1 84 ? 10.968 -6.225 -20.424 1.00 96.50 84 VAL A C 1
ATOM 675 O O . VAL A 1 84 ? 10.918 -7.093 -19.552 1.00 96.50 84 VAL A O 1
ATOM 678 N N . ASP A 1 85 ? 12.115 -5.657 -20.795 1.00 97.25 85 ASP A N 1
ATOM 679 C CA . ASP A 1 85 ? 13.407 -6.018 -20.218 1.00 97.25 85 ASP A CA 1
ATOM 680 C C . ASP A 1 85 ? 13.553 -5.473 -18.787 1.00 97.25 85 ASP A C 1
ATOM 682 O O . ASP A 1 85 ? 13.819 -4.289 -18.557 1.00 97.25 85 ASP A O 1
ATOM 686 N N . PHE A 1 86 ? 13.407 -6.371 -17.810 1.00 97.81 86 PHE A N 1
ATOM 687 C CA . PHE A 1 86 ? 13.560 -6.058 -16.392 1.00 97.81 86 PHE A CA 1
ATOM 688 C C . PHE A 1 86 ? 14.934 -5.468 -16.045 1.00 97.81 86 PHE A C 1
ATOM 690 O O . PHE A 1 86 ? 15.009 -4.569 -15.209 1.00 97.81 86 PHE A O 1
ATOM 697 N N . ALA A 1 87 ? 16.021 -5.960 -16.650 1.00 97.44 87 ALA A N 1
ATOM 698 C CA . ALA A 1 87 ? 17.369 -5.506 -16.322 1.00 97.44 87 ALA A CA 1
ATOM 699 C C . ALA A 1 87 ? 17.581 -4.064 -16.792 1.00 97.44 87 ALA A C 1
ATOM 701 O O . ALA A 1 87 ? 18.074 -3.239 -16.023 1.00 97.44 87 ALA A O 1
ATOM 702 N N . ARG A 1 88 ? 17.120 -3.731 -18.003 1.00 97.94 88 ARG A N 1
ATOM 703 C CA . ARG A 1 88 ? 17.167 -2.354 -18.522 1.00 97.94 88 ARG A CA 1
ATOM 704 C C . ARG A 1 88 ? 16.277 -1.399 -17.735 1.00 97.94 88 ARG A C 1
ATOM 706 O O . ARG A 1 88 ? 16.700 -0.286 -17.426 1.00 97.94 88 ARG A O 1
ATOM 713 N N . VAL A 1 89 ? 15.075 -1.835 -17.356 1.00 97.88 89 VAL A N 1
ATOM 714 C CA . VAL A 1 89 ? 14.192 -1.049 -16.481 1.00 97.88 89 VAL A CA 1
ATOM 715 C C . VAL A 1 89 ? 14.864 -0.783 -15.132 1.00 97.88 89 VAL A C 1
ATOM 717 O O . VAL A 1 89 ? 14.906 0.360 -14.681 1.00 97.88 89 VAL A O 1
ATOM 720 N N . LYS A 1 90 ? 15.447 -1.811 -14.505 1.00 96.88 90 LYS A N 1
ATOM 721 C CA . LYS A 1 90 ? 16.146 -1.689 -13.219 1.00 96.88 90 LYS A CA 1
ATOM 722 C C . LYS A 1 90 ? 17.401 -0.825 -13.294 1.00 96.88 90 LYS A C 1
ATOM 724 O O . LYS A 1 90 ? 17.668 -0.079 -12.359 1.00 96.88 90 LYS A O 1
ATOM 729 N N . ALA A 1 91 ? 18.124 -0.875 -14.408 1.00 95.69 91 ALA A N 1
ATOM 730 C CA . ALA A 1 91 ? 19.255 0.007 -14.676 1.00 95.69 91 ALA A CA 1
ATOM 731 C C . ALA A 1 91 ? 18.835 1.460 -14.979 1.00 95.69 91 ALA A C 1
ATOM 733 O O . ALA A 1 91 ? 19.692 2.331 -15.074 1.00 95.69 91 ALA A O 1
ATOM 734 N N . GLY A 1 92 ? 17.537 1.736 -15.153 1.00 95.31 92 GLY A N 1
ATOM 735 C CA . GLY A 1 92 ? 17.029 3.056 -15.532 1.00 95.31 92 GLY A CA 1
ATOM 736 C C . GLY A 1 92 ? 17.235 3.413 -17.009 1.00 95.31 92 GLY A C 1
ATOM 737 O O . GLY A 1 92 ? 16.980 4.549 -17.398 1.00 95.31 92 GLY A O 1
ATOM 738 N N . THR A 1 93 ? 17.658 2.460 -17.848 1.00 97.06 93 THR A N 1
ATOM 739 C CA . THR A 1 93 ? 17.918 2.661 -19.288 1.00 97.06 93 THR A CA 1
ATOM 740 C C . THR A 1 93 ? 16.713 2.335 -20.175 1.00 97.06 93 THR A C 1
ATOM 742 O O . THR A 1 93 ? 16.789 2.431 -21.402 1.00 97.06 93 THR A O 1
ATOM 745 N N . ALA A 1 94 ? 15.588 1.948 -19.569 1.00 96.88 94 ALA A N 1
ATOM 746 C CA . ALA A 1 94 ? 14.300 1.764 -20.227 1.00 96.88 94 ALA A CA 1
ATOM 747 C C . ALA A 1 94 ? 13.148 2.253 -19.334 1.00 96.88 94 ALA A C 1
ATOM 749 O O . ALA A 1 94 ? 13.226 2.208 -18.105 1.00 96.88 94 ALA A O 1
ATOM 750 N N . SER A 1 95 ? 12.066 2.700 -19.970 1.00 97.19 95 SER A N 1
ATOM 751 C CA . SER A 1 95 ? 10.793 3.041 -19.329 1.00 97.19 95 SER A CA 1
ATOM 752 C C . SER A 1 95 ? 9.731 1.979 -19.606 1.00 97.19 95 SER A C 1
ATOM 754 O O . SER A 1 95 ? 9.823 1.245 -20.589 1.00 97.19 95 SER A O 1
ATOM 756 N N . ILE A 1 96 ? 8.680 1.953 -18.791 1.00 97.44 96 ILE A N 1
ATOM 757 C CA . ILE A 1 96 ? 7.463 1.174 -19.053 1.00 97.44 96 ILE A CA 1
ATOM 758 C C . ILE A 1 96 ? 6.335 2.074 -19.557 1.00 97.44 96 ILE A C 1
ATOM 760 O O . ILE A 1 96 ? 6.365 3.289 -19.364 1.00 97.44 96 ILE A O 1
ATOM 764 N N . LYS A 1 97 ? 5.318 1.482 -20.187 1.00 97.44 97 LYS A N 1
ATOM 765 C CA . LYS A 1 97 ? 4.097 2.202 -20.571 1.00 97.44 97 LYS A CA 1
ATOM 766 C C . LYS A 1 97 ? 3.158 2.355 -19.371 1.00 97.44 97 LYS A C 1
ATOM 768 O O . LYS A 1 97 ? 3.232 1.586 -18.408 1.00 97.44 97 LYS A O 1
ATOM 773 N N . LYS A 1 98 ? 2.229 3.312 -19.437 1.00 95.38 98 LYS A N 1
ATOM 774 C CA . LYS A 1 98 ? 1.217 3.527 -18.385 1.00 95.38 98 LYS A CA 1
ATOM 775 C C . LYS A 1 98 ? 0.356 2.279 -18.170 1.00 95.38 98 LYS A C 1
ATOM 777 O O . LYS A 1 98 ? 0.033 1.920 -17.038 1.00 95.38 98 LYS A O 1
ATOM 782 N N . GLU A 1 99 ? 0.042 1.567 -19.245 1.00 96.00 99 GLU A N 1
ATOM 783 C CA . GLU A 1 99 ? -0.724 0.323 -19.222 1.00 96.00 99 GLU A CA 1
ATOM 784 C C . GLU A 1 99 ? 0.037 -0.783 -18.490 1.00 96.00 99 GLU A C 1
ATOM 786 O O . GLU A 1 99 ? -0.562 -1.537 -17.727 1.00 96.00 99 GLU A O 1
ATOM 791 N N . ASP A 1 100 ? 1.353 -0.849 -18.676 1.00 97.56 100 ASP A N 1
ATOM 792 C CA . ASP A 1 100 ? 2.215 -1.840 -18.038 1.00 97.56 100 ASP A CA 1
ATOM 793 C C . ASP A 1 100 ? 2.402 -1.546 -16.546 1.00 97.56 100 ASP A C 1
ATOM 795 O O . ASP A 1 100 ? 2.303 -2.456 -15.719 1.00 97.56 100 ASP A O 1
ATOM 799 N N . ALA A 1 101 ? 2.537 -0.268 -16.176 1.00 96.81 101 ALA A N 1
ATOM 800 C CA . ALA A 1 101 ? 2.497 0.161 -14.779 1.00 96.81 101 ALA A CA 1
ATOM 801 C C . ALA A 1 101 ? 1.179 -0.250 -14.101 1.00 96.81 101 ALA A C 1
ATOM 803 O O . ALA A 1 101 ? 1.180 -0.751 -12.975 1.00 96.81 101 ALA A O 1
ATOM 804 N N . ARG A 1 102 ? 0.049 -0.096 -14.806 1.00 95.56 102 ARG A N 1
ATOM 805 C CA . ARG A 1 102 ? -1.272 -0.518 -14.321 1.00 95.56 102 ARG A CA 1
ATOM 806 C C . ARG A 1 102 ? -1.388 -2.038 -14.187 1.00 95.56 102 ARG A C 1
ATOM 808 O O . ARG A 1 102 ? -1.974 -2.500 -13.212 1.00 95.56 102 ARG A O 1
ATOM 815 N N . LYS A 1 103 ? -0.834 -2.822 -15.118 1.00 97.31 103 LYS A N 1
ATOM 816 C CA . LYS A 1 103 ? -0.820 -4.294 -15.019 1.00 97.31 103 LYS A CA 1
ATOM 817 C C . LYS A 1 103 ? -0.044 -4.768 -13.789 1.00 97.31 103 LYS A C 1
ATOM 819 O O . LYS A 1 103 ? -0.572 -5.587 -13.041 1.00 97.31 103 LYS A O 1
ATOM 824 N N . LEU A 1 104 ? 1.160 -4.230 -13.555 1.00 97.06 104 LEU A N 1
ATOM 825 C CA . LEU A 1 104 ? 1.967 -4.550 -12.367 1.00 97.06 104 LEU A CA 1
ATOM 826 C C . LEU A 1 104 ? 1.217 -4.219 -11.077 1.00 97.06 104 LEU A C 1
ATOM 828 O O . LEU A 1 104 ? 1.098 -5.060 -10.192 1.00 97.06 104 LEU A O 1
ATOM 832 N N . PHE A 1 105 ? 0.657 -3.014 -11.005 1.00 96.06 105 PHE A N 1
ATOM 833 C CA . PHE A 1 105 ? -0.102 -2.565 -9.847 1.00 96.06 105 PHE A CA 1
ATOM 834 C C . PHE A 1 105 ? -1.324 -3.443 -9.564 1.00 96.06 105 PHE A C 1
ATOM 836 O O . PHE A 1 105 ? -1.511 -3.904 -8.440 1.00 96.06 105 PHE A O 1
ATOM 843 N N . ASN A 1 106 ? -2.135 -3.722 -10.586 1.00 96.12 106 ASN A N 1
ATOM 844 C CA . ASN A 1 106 ? -3.314 -4.569 -10.435 1.00 96.12 106 ASN A CA 1
ATOM 845 C C . ASN A 1 106 ? -2.933 -5.977 -9.972 1.00 96.12 106 ASN A C 1
ATOM 847 O O . ASN A 1 106 ? -3.580 -6.514 -9.075 1.00 96.12 106 ASN A O 1
ATOM 851 N N . HIS A 1 107 ? -1.872 -6.548 -10.553 1.00 97.12 107 HIS A N 1
ATOM 852 C CA . HIS A 1 107 ? -1.352 -7.847 -10.145 1.00 97.12 107 HIS A CA 1
ATOM 853 C C . HIS A 1 107 ? -0.976 -7.853 -8.661 1.00 97.12 107 HIS A C 1
ATOM 855 O O . HIS A 1 107 ? -1.407 -8.734 -7.923 1.00 97.12 107 HIS A O 1
ATOM 861 N N . ASP A 1 108 ? -0.215 -6.860 -8.209 1.00 95.69 108 ASP A N 1
ATOM 862 C CA . ASP A 1 108 ? 0.228 -6.773 -6.823 1.00 95.69 108 ASP A CA 1
ATOM 863 C C . ASP A 1 108 ? -0.929 -6.589 -5.839 1.00 95.69 108 ASP A C 1
ATOM 865 O O . ASP A 1 108 ? -0.972 -7.254 -4.801 1.00 95.69 108 ASP A O 1
ATOM 869 N N . VAL A 1 109 ? -1.885 -5.710 -6.147 1.00 96.19 109 VAL A N 1
ATOM 870 C CA . VAL A 1 109 ? -3.060 -5.505 -5.290 1.00 96.19 109 VAL A CA 1
ATOM 871 C C . VAL A 1 109 ? -3.827 -6.819 -5.123 1.00 96.19 109 VAL A C 1
ATOM 873 O O . VAL A 1 109 ? -4.078 -7.229 -3.988 1.00 96.19 109 VAL A O 1
ATOM 876 N N . ASP A 1 110 ? -4.107 -7.520 -6.225 1.00 96.06 110 ASP A N 1
ATOM 877 C CA . ASP A 1 110 ? -4.943 -8.725 -6.222 1.00 96.06 110 ASP A CA 1
ATOM 878 C C . ASP A 1 110 ? -4.226 -9.956 -5.658 1.00 96.06 110 ASP A C 1
ATOM 880 O O . ASP A 1 110 ? -4.822 -10.763 -4.944 1.00 96.06 110 ASP A O 1
ATOM 884 N N . LYS A 1 111 ? -2.952 -10.147 -6.012 1.00 96.25 111 LYS A N 1
ATOM 885 C CA . LYS A 1 111 ? -2.212 -11.386 -5.724 1.00 96.25 111 LYS A CA 1
ATOM 886 C C . LYS A 1 111 ? -1.337 -11.295 -4.487 1.00 96.25 111 LYS A C 1
ATOM 888 O O . LYS A 1 111 ? -0.958 -12.331 -3.945 1.00 96.25 111 LYS A O 1
ATOM 893 N N . ILE A 1 112 ? -1.026 -10.087 -4.024 1.00 94.62 112 ILE A N 1
ATOM 894 C CA . ILE A 1 112 ? -0.088 -9.882 -2.922 1.00 94.62 112 ILE A CA 1
ATOM 895 C C . ILE A 1 112 ? -0.760 -9.142 -1.772 1.00 94.62 112 ILE A C 1
ATOM 897 O O . ILE A 1 112 ? -0.864 -9.687 -0.673 1.00 94.62 112 ILE A O 1
ATOM 901 N N . TYR A 1 113 ? -1.209 -7.908 -1.983 1.00 95.94 113 TYR A N 1
ATOM 902 C CA . TYR A 1 113 ? -1.578 -7.037 -0.868 1.00 95.94 113 TYR A CA 1
ATOM 903 C C . TYR A 1 113 ? -2.941 -7.363 -0.265 1.00 95.94 113 TYR A C 1
ATOM 905 O O . TYR A 1 113 ? -3.050 -7.389 0.962 1.00 95.94 113 TYR A O 1
ATOM 913 N N . GLN A 1 114 ? -3.942 -7.696 -1.080 1.00 97.06 114 GLN A N 1
ATOM 914 C CA . GLN A 1 114 ? -5.232 -8.155 -0.570 1.00 97.06 114 GLN A CA 1
ATOM 915 C C . GLN A 1 114 ? -5.115 -9.497 0.182 1.00 97.06 114 GLN A C 1
ATOM 917 O O . GLN A 1 114 ? -5.555 -9.556 1.333 1.00 97.06 114 GLN A O 1
ATOM 922 N N . PRO A 1 115 ? -4.445 -10.542 -0.351 1.00 97.50 115 PRO A N 1
ATOM 923 C CA . PRO A 1 115 ? -4.194 -11.769 0.406 1.00 97.50 115 PRO A CA 1
ATOM 924 C C . PRO A 1 115 ? -3.387 -11.541 1.687 1.00 97.50 115 PRO A C 1
ATOM 926 O O . PRO A 1 115 ? -3.721 -12.099 2.728 1.00 97.50 115 PRO A O 1
ATOM 929 N N . ARG A 1 116 ? -2.354 -10.686 1.665 1.00 96.75 116 ARG A N 1
ATOM 930 C CA . ARG A 1 116 ? -1.575 -10.359 2.874 1.00 96.75 116 ARG A CA 1
ATOM 931 C C . ARG A 1 116 ? -2.419 -9.662 3.936 1.00 96.75 116 ARG A C 1
ATOM 933 O O . ARG A 1 116 ? -2.289 -10.000 5.109 1.00 96.75 116 ARG A O 1
ATOM 940 N N . ALA A 1 117 ? -3.269 -8.714 3.545 1.00 97.56 117 ALA A N 1
ATOM 941 C CA . ALA A 1 117 ? -4.195 -8.042 4.454 1.00 97.56 117 ALA A CA 1
ATOM 942 C C . ALA A 1 117 ? -5.162 -9.047 5.095 1.00 97.56 117 ALA A C 1
ATOM 944 O O . ALA A 1 117 ? -5.279 -9.101 6.321 1.00 97.56 117 ALA A O 1
ATOM 945 N N . ARG A 1 118 ? -5.772 -9.904 4.266 1.00 98.12 118 ARG A N 1
ATOM 946 C CA . ARG A 1 118 ? -6.662 -10.978 4.714 1.00 98.12 118 ARG A CA 1
ATOM 947 C C . ARG A 1 118 ? -5.963 -11.950 5.662 1.00 98.12 118 ARG A C 1
ATOM 949 O O . ARG A 1 118 ? -6.513 -12.266 6.708 1.00 98.12 118 ARG A O 1
ATOM 956 N N . ASN A 1 119 ? -4.742 -12.378 5.351 1.00 97.62 119 ASN A N 1
ATOM 957 C CA . ASN A 1 119 ? -3.974 -13.293 6.199 1.00 97.62 119 ASN A CA 1
ATOM 958 C C . ASN A 1 119 ? -3.580 -12.650 7.532 1.00 97.62 119 ASN A C 1
ATOM 960 O O . ASN A 1 119 ? -3.650 -13.298 8.572 1.00 97.62 119 ASN A O 1
ATOM 964 N N . LYS A 1 120 ? -3.198 -11.366 7.522 1.00 96.50 120 LYS A N 1
ATOM 965 C CA . LYS A 1 120 ? -2.850 -10.642 8.749 1.00 96.50 120 LYS A CA 1
ATOM 966 C C . LYS A 1 120 ? -4.024 -10.536 9.708 1.00 96.50 120 LYS A C 1
ATOM 968 O O . LYS A 1 120 ? -3.807 -10.726 10.900 1.00 96.50 120 LYS A O 1
ATOM 973 N N . LEU A 1 121 ? -5.226 -10.235 9.214 1.00 96.56 121 LEU A N 1
ATOM 974 C CA . LEU A 1 121 ? -6.431 -10.117 10.043 1.00 96.56 121 LEU A CA 1
ATOM 975 C C . LEU A 1 121 ? -7.113 -11.460 10.325 1.00 96.56 121 LEU A C 1
ATOM 977 O O . LEU A 1 121 ? -7.754 -11.608 11.358 1.00 96.56 121 LEU A O 1
ATOM 981 N N . GLY A 1 122 ? -6.921 -12.449 9.458 1.00 97.19 122 GLY A N 1
ATOM 982 C CA . GLY A 1 122 ? -7.678 -13.693 9.462 1.00 97.19 122 GLY A CA 1
ATOM 983 C C . GLY A 1 122 ? -8.962 -13.567 8.640 1.00 97.19 122 GLY A C 1
ATOM 984 O O . GLY A 1 122 ? -9.639 -12.537 8.657 1.00 97.19 122 GLY A O 1
ATOM 985 N N . ALA A 1 123 ? -9.304 -14.645 7.933 1.00 96.88 123 ALA A N 1
ATOM 986 C CA . ALA A 1 123 ? -10.481 -14.741 7.066 1.00 96.88 123 ALA A CA 1
ATOM 987 C C . ALA A 1 123 ? -11.781 -14.320 7.770 1.00 96.88 123 ALA A C 1
ATOM 989 O O . ALA A 1 123 ? -12.528 -13.493 7.257 1.00 96.88 123 ALA A O 1
AT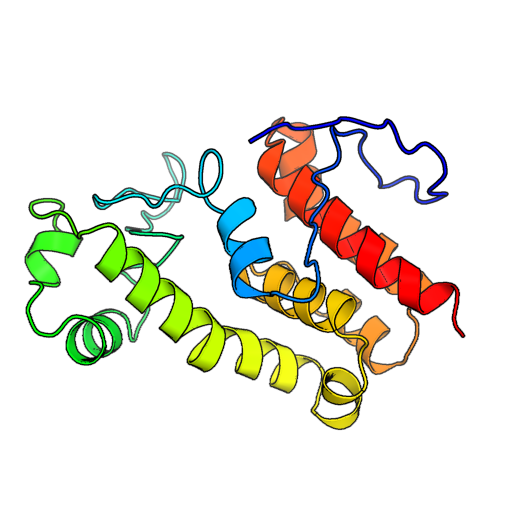OM 990 N N . ASN A 1 124 ? -11.993 -14.829 8.988 1.00 95.62 124 ASN A N 1
ATOM 991 C CA . ASN A 1 124 ? -13.214 -14.613 9.769 1.00 95.62 124 ASN A CA 1
ATOM 992 C C . ASN A 1 124 ? -13.461 -13.148 10.141 1.00 95.62 124 ASN A C 1
ATOM 994 O O . ASN A 1 124 ? -14.606 -12.778 10.395 1.00 95.62 124 ASN A O 1
ATOM 998 N N . VAL A 1 125 ? -12.403 -12.336 10.177 1.00 96.62 125 VAL A N 1
ATOM 999 C CA . VAL A 1 125 ? -12.487 -10.897 10.430 1.00 96.62 125 VAL A CA 1
ATOM 1000 C C . VAL A 1 125 ? -12.560 -10.161 9.099 1.00 96.62 125 VAL A C 1
ATOM 1002 O O . VAL A 1 125 ? -13.531 -9.457 8.841 1.00 96.62 125 VAL A O 1
ATOM 1005 N N . PHE A 1 126 ? -11.564 -10.356 8.227 1.00 97.88 126 PHE A N 1
ATOM 1006 C CA . PHE A 1 126 ? -11.421 -9.585 6.992 1.00 97.88 126 PHE A CA 1
ATOM 1007 C C . PHE A 1 126 ? -12.624 -9.733 6.058 1.00 97.88 126 PHE A C 1
ATOM 1009 O O . PHE A 1 126 ? -13.106 -8.735 5.526 1.00 97.88 126 PHE A O 1
ATOM 1016 N N . ASP A 1 127 ? -13.137 -10.950 5.870 1.00 97.25 127 ASP A N 1
ATOM 1017 C CA . ASP A 1 127 ? -14.195 -11.214 4.891 1.00 97.25 127 ASP A CA 1
ATOM 1018 C C . ASP A 1 127 ? -15.545 -10.614 5.316 1.00 97.25 127 ASP A C 1
ATOM 1020 O O . ASP A 1 127 ? -16.372 -10.314 4.453 1.00 97.25 127 ASP A O 1
ATOM 1024 N N . LYS A 1 128 ? -15.736 -10.342 6.614 1.00 96.25 128 LYS A N 1
ATOM 1025 C CA . LYS A 1 128 ? -16.945 -9.713 7.173 1.00 96.25 128 LYS A CA 1
ATOM 1026 C C . LYS A 1 128 ? -16.898 -8.185 7.186 1.00 96.25 128 LYS A C 1
ATOM 1028 O O . LYS A 1 128 ? -17.909 -7.549 7.462 1.00 96.25 128 LYS A O 1
ATOM 1033 N N . LEU A 1 129 ? -15.744 -7.584 6.895 1.00 96.44 129 LEU A N 1
ATOM 1034 C CA . LEU A 1 129 ? -15.615 -6.130 6.881 1.00 96.44 129 LEU A CA 1
ATOM 1035 C C . LEU A 1 129 ? -16.470 -5.502 5.761 1.00 96.44 129 LEU A C 1
ATOM 1037 O O . LEU A 1 129 ? -16.512 -6.046 4.646 1.00 96.44 129 LEU A O 1
ATOM 1041 N N . PRO A 1 130 ? -17.066 -4.319 6.003 1.00 96.19 130 PRO A N 1
ATOM 1042 C CA . PRO A 1 130 ? -17.632 -3.484 4.951 1.00 96.19 130 PRO A CA 1
ATOM 1043 C C . PRO A 1 130 ? -16.596 -3.169 3.865 1.00 96.19 130 PRO A C 1
ATOM 1045 O O . PRO A 1 130 ? -15.393 -3.092 4.130 1.00 96.19 130 PRO A O 1
ATOM 1048 N N . ALA A 1 131 ? -17.050 -2.972 2.626 1.00 95.56 131 ALA A N 1
ATOM 1049 C CA . ALA A 1 131 ? -16.158 -2.851 1.472 1.00 95.56 131 ALA A CA 1
ATOM 1050 C C . ALA A 1 131 ? -15.164 -1.675 1.580 1.00 95.56 131 ALA A C 1
ATOM 1052 O O . ALA A 1 131 ? -13.980 -1.839 1.291 1.00 95.56 131 ALA A O 1
ATOM 1053 N N . ASN A 1 132 ? -15.605 -0.514 2.071 1.00 93.94 132 ASN A N 1
ATOM 1054 C CA . ASN A 1 132 ? -14.738 0.646 2.319 1.00 93.94 132 ASN A CA 1
ATOM 1055 C C . ASN A 1 132 ? -13.666 0.356 3.389 1.00 93.94 132 ASN A C 1
ATOM 1057 O O . ASN A 1 132 ? -12.520 0.791 3.261 1.00 93.94 132 ASN A O 1
ATOM 1061 N N . VAL A 1 133 ? -14.010 -0.425 4.418 1.00 97.12 133 VAL A N 1
ATOM 1062 C CA . VAL A 1 133 ? -13.080 -0.829 5.482 1.00 97.12 133 VAL A CA 1
ATOM 1063 C C . VAL A 1 133 ? -12.074 -1.849 4.952 1.00 97.12 133 VAL A C 1
ATOM 1065 O O . VAL A 1 133 ? -10.879 -1.695 5.202 1.00 97.12 133 VAL A O 1
ATOM 1068 N N . LYS A 1 134 ? -12.506 -2.827 4.138 1.00 97.56 134 LYS A N 1
ATOM 1069 C CA . LYS A 1 134 ? -11.592 -3.732 3.410 1.00 97.56 134 LYS A CA 1
ATOM 1070 C C . LYS A 1 134 ? -10.589 -2.936 2.585 1.00 97.56 134 LYS A C 1
ATOM 1072 O O . LYS A 1 134 ? -9.387 -3.169 2.711 1.00 97.56 134 LYS A O 1
ATOM 1077 N N . THR A 1 135 ? -11.061 -1.956 1.812 1.00 97.69 135 THR A N 1
ATOM 1078 C CA . THR A 1 135 ? -10.185 -1.067 1.042 1.00 97.69 135 THR A CA 1
ATOM 1079 C C . THR A 1 135 ? -9.177 -0.353 1.936 1.00 97.69 135 THR A C 1
ATOM 1081 O O . THR A 1 135 ? -7.990 -0.360 1.619 1.00 97.69 135 THR A O 1
ATOM 1084 N N . ALA A 1 136 ? -9.596 0.219 3.067 1.00 97.56 136 ALA A N 1
ATOM 1085 C CA . ALA A 1 136 ? -8.685 0.897 3.988 1.00 97.56 136 ALA A CA 1
ATOM 1086 C C . ALA A 1 136 ? -7.629 -0.040 4.593 1.00 97.56 136 ALA A C 1
ATOM 1088 O O . ALA A 1 136 ? -6.459 0.339 4.692 1.00 97.56 136 ALA A O 1
ATOM 1089 N N . VAL A 1 137 ? -7.997 -1.282 4.928 1.00 98.12 137 VAL A N 1
ATOM 1090 C CA . VAL A 1 137 ? -7.044 -2.298 5.401 1.00 98.12 137 VAL A CA 1
ATOM 1091 C C . VAL A 1 137 ? -6.037 -2.641 4.301 1.00 98.12 137 VAL A C 1
ATOM 1093 O O . VAL A 1 137 ? -4.834 -2.618 4.555 1.00 98.12 137 VAL A O 1
ATOM 1096 N N . VAL A 1 138 ? -6.482 -2.920 3.071 1.00 98.06 138 VAL A N 1
ATOM 1097 C CA . VAL A 1 138 ? -5.563 -3.235 1.960 1.00 98.06 138 VAL A CA 1
ATOM 1098 C C . VAL A 1 138 ? -4.677 -2.033 1.626 1.00 98.06 138 VAL A C 1
ATOM 1100 O O . VAL A 1 138 ? -3.476 -2.195 1.424 1.00 98.06 138 VAL A O 1
ATOM 1103 N N . ASN A 1 139 ? -5.225 -0.817 1.654 1.00 96.69 139 ASN A N 1
ATOM 1104 C CA . ASN A 1 139 ? -4.485 0.420 1.423 1.00 96.69 139 ASN A CA 1
ATOM 1105 C C . ASN A 1 139 ? -3.412 0.672 2.496 1.00 96.69 139 ASN A C 1
ATOM 1107 O O . ASN A 1 139 ? -2.299 1.084 2.171 1.00 96.69 139 ASN A O 1
ATOM 1111 N N . ALA A 1 140 ? -3.716 0.404 3.769 1.00 96.62 140 ALA A N 1
ATOM 1112 C CA . ALA A 1 140 ? -2.740 0.456 4.858 1.00 96.62 140 ALA A CA 1
ATOM 1113 C C . ALA A 1 140 ? -1.691 -0.666 4.742 1.00 96.62 140 ALA A C 1
ATOM 1115 O O . ALA A 1 140 ? -0.505 -0.441 4.981 1.00 96.62 140 ALA A O 1
ATOM 1116 N N . GLN A 1 141 ? -2.100 -1.869 4.326 1.00 96.12 141 GLN A N 1
ATOM 1117 C CA . GLN A 1 141 ? -1.194 -2.994 4.092 1.00 96.12 141 GLN A CA 1
ATOM 1118 C C . GLN A 1 141 ? -0.235 -2.743 2.921 1.00 96.12 141 GLN A C 1
ATOM 1120 O O . GLN A 1 141 ? 0.912 -3.182 2.982 1.00 96.12 141 GLN A O 1
ATOM 1125 N N . TYR A 1 142 ? -0.697 -2.060 1.872 1.00 94.62 142 TYR A N 1
ATOM 1126 C CA . TYR A 1 142 ? 0.094 -1.714 0.692 1.00 94.62 142 TYR A CA 1
ATOM 1127 C C . TYR A 1 142 ? 1.330 -0.890 1.059 1.00 94.62 142 TYR A C 1
ATOM 1129 O O . TYR A 1 142 ? 2.446 -1.230 0.675 1.00 94.62 142 TYR A O 1
ATOM 1137 N N . ARG A 1 143 ? 1.125 0.160 1.862 1.00 91.75 143 ARG A N 1
ATOM 1138 C CA . ARG A 1 143 ? 2.185 1.078 2.295 1.00 91.75 143 ARG A CA 1
ATOM 1139 C C . ARG A 1 143 ? 2.956 0.589 3.527 1.00 91.75 143 ARG A C 1
ATOM 1141 O O . ARG A 1 143 ? 4.086 1.017 3.744 1.00 91.75 143 ARG A O 1
ATOM 1148 N N . GLY A 1 144 ? 2.394 -0.361 4.274 1.00 91.81 144 GLY A N 1
ATOM 1149 C CA . GLY A 1 144 ? 3.063 -1.008 5.403 1.00 91.81 144 GLY A CA 1
ATOM 1150 C C . GLY A 1 144 ? 2.747 -0.392 6.766 1.00 91.81 144 GLY A C 1
ATOM 1151 O O . GLY A 1 144 ? 3.559 -0.496 7.676 1.00 91.81 144 GLY A O 1
ATOM 1152 N N . ASP A 1 145 ? 1.573 0.214 6.931 1.00 92.81 145 ASP A N 1
ATOM 1153 C CA . ASP A 1 145 ? 1.211 0.986 8.137 1.00 92.81 145 ASP A CA 1
ATOM 1154 C C . ASP A 1 145 ? 0.279 0.247 9.087 1.00 92.81 145 ASP A C 1
ATOM 1156 O O . ASP A 1 145 ? -0.157 0.788 10.101 1.00 92.81 145 ASP A O 1
ATOM 1160 N N . LEU A 1 146 ? -0.043 -1.004 8.762 1.00 92.19 146 LEU A N 1
ATOM 1161 C CA . LEU A 1 146 ? -0.706 -1.905 9.694 1.00 92.19 146 LEU A CA 1
ATOM 1162 C C . LEU A 1 146 ? 0.315 -2.443 10.697 1.00 92.19 146 LEU A C 1
ATOM 1164 O O . LEU A 1 146 ? 0.924 -3.497 10.475 1.00 92.19 146 LEU A O 1
ATOM 1168 N N . GLY A 1 147 ? 0.483 -1.701 11.792 1.00 93.56 147 GLY A N 1
ATOM 1169 C CA . GLY A 1 147 ? 1.262 -2.118 12.952 1.00 93.56 147 GLY A CA 1
ATOM 1170 C C . GLY A 1 147 ? 0.596 -3.264 13.731 1.00 93.56 147 GLY A C 1
ATOM 1171 O O . GLY A 1 147 ? -0.620 -3.465 13.631 1.00 93.56 147 GLY A O 1
ATOM 1172 N N . PRO A 1 148 ? 1.368 -4.023 14.532 1.00 95.69 148 PRO A N 1
ATOM 1173 C CA . PRO A 1 148 ? 0.864 -5.197 15.248 1.00 95.69 148 PRO A CA 1
ATOM 1174 C C . PRO A 1 148 ? -0.266 -4.856 16.228 1.00 95.69 148 PRO A C 1
ATOM 1176 O O . PRO A 1 148 ? -1.234 -5.605 16.328 1.00 95.69 148 PRO A O 1
ATOM 1179 N N . LYS A 1 149 ? -0.190 -3.701 16.897 1.00 97.12 149 LYS A N 1
ATOM 1180 C CA . LYS A 1 149 ? -1.210 -3.259 17.853 1.00 97.12 149 LYS A CA 1
ATOM 1181 C C . LYS A 1 149 ? -2.520 -2.857 17.167 1.00 97.12 149 LYS A C 1
ATOM 1183 O O . LYS A 1 149 ? -3.582 -3.295 17.594 1.00 97.12 149 LYS A O 1
ATOM 1188 N N . THR A 1 150 ? -2.447 -2.139 16.041 1.00 97.19 150 THR A N 1
ATOM 1189 C CA . THR A 1 150 ? -3.614 -1.861 15.184 1.00 97.19 150 THR A CA 1
ATOM 1190 C C . THR A 1 150 ? -4.293 -3.158 14.734 1.00 97.19 150 THR A C 1
ATOM 1192 O O . THR A 1 150 ? -5.511 -3.281 14.826 1.00 97.19 150 THR A O 1
ATOM 1195 N N . ILE A 1 151 ? -3.504 -4.141 14.282 1.00 97.62 151 ILE A N 1
ATOM 1196 C CA . ILE A 1 151 ? -3.998 -5.465 13.874 1.00 97.62 151 ILE A CA 1
ATOM 1197 C C . ILE A 1 151 ? -4.682 -6.180 15.046 1.00 97.62 151 ILE A C 1
ATOM 1199 O O . ILE A 1 151 ? -5.741 -6.769 14.847 1.00 97.62 151 ILE A O 1
ATOM 1203 N N . GLY A 1 152 ? -4.103 -6.121 16.250 1.00 97.75 152 GLY A N 1
ATOM 1204 C CA . GLY A 1 152 ? -4.692 -6.692 17.464 1.00 97.75 152 GLY A CA 1
ATOM 1205 C C . GLY A 1 152 ? -6.081 -6.124 17.754 1.00 97.75 152 GLY A C 1
ATOM 1206 O O . GLY A 1 152 ? -7.035 -6.887 17.878 1.00 97.75 152 GLY A O 1
ATOM 1207 N N . TYR A 1 153 ? -6.222 -4.796 17.737 1.00 97.88 153 TYR A N 1
ATOM 1208 C CA . TYR A 1 153 ? -7.520 -4.140 17.928 1.00 97.88 153 TYR A CA 1
ATOM 1209 C C . TYR A 1 153 ? -8.546 -4.525 16.856 1.00 97.88 153 TYR A C 1
ATOM 1211 O O . TYR A 1 153 ? -9.685 -4.839 17.190 1.00 97.88 153 TYR A O 1
ATOM 1219 N N . MET A 1 154 ? -8.148 -4.588 15.580 1.00 97.62 154 MET A N 1
ATOM 1220 C CA . MET A 1 154 ? -9.042 -5.032 14.499 1.00 97.62 154 MET A CA 1
ATOM 1221 C C . MET A 1 154 ? -9.517 -6.480 14.695 1.00 97.62 154 MET A C 1
ATOM 1223 O O . MET A 1 154 ? -10.689 -6.775 14.473 1.00 97.62 154 MET A O 1
ATOM 1227 N N . LYS A 1 155 ? -8.624 -7.388 15.112 1.00 97.12 155 LYS A N 1
ATOM 1228 C CA . LYS A 1 155 ? -8.958 -8.802 15.356 1.00 97.12 155 LYS A CA 1
ATOM 1229 C C . LYS A 1 155 ? -9.916 -8.995 16.522 1.00 97.12 155 LYS A C 1
ATOM 1231 O O . LYS A 1 155 ? -10.791 -9.850 16.443 1.00 97.12 155 LYS A O 1
ATOM 1236 N N . ASN A 1 156 ? -9.752 -8.193 17.568 1.00 96.19 156 ASN A N 1
ATOM 1237 C CA . ASN A 1 156 ? -10.563 -8.261 18.778 1.00 96.19 156 ASN A CA 1
ATOM 1238 C C . ASN A 1 156 ? -11.894 -7.500 18.654 1.00 96.19 156 ASN A C 1
ATOM 1240 O O . ASN A 1 156 ? -12.659 -7.454 19.610 1.00 96.19 156 ASN A O 1
ATOM 1244 N N . GLY A 1 157 ? -12.170 -6.876 17.502 1.00 95.44 157 GLY A N 1
ATOM 1245 C CA . GLY A 1 157 ? -13.370 -6.060 17.305 1.00 95.44 157 GLY A CA 1
ATOM 1246 C C . GLY A 1 157 ? -13.344 -4.718 18.044 1.00 95.44 157 GLY A C 1
ATOM 1247 O O . GLY A 1 157 ? -14.358 -4.030 18.097 1.00 95.44 157 GLY A O 1
ATOM 1248 N N . GLU A 1 158 ? -12.194 -4.301 18.577 1.00 96.38 158 GLU A N 1
ATOM 1249 C CA . GLU A 1 158 ? -12.017 -3.063 19.346 1.00 96.38 158 GLU A CA 1
ATOM 1250 C C . GLU A 1 158 ? -11.863 -1.846 18.413 1.00 96.38 158 GLU A C 1
ATOM 1252 O O . GLU A 1 158 ? -10.881 -1.098 18.468 1.00 96.38 158 GLU A O 1
ATOM 1257 N N . TRP A 1 159 ? -12.823 -1.660 17.502 1.00 94.75 159 TRP A N 1
ATOM 1258 C CA . TRP A 1 159 ? -12.765 -0.659 16.430 1.00 94.75 159 TRP A CA 1
ATOM 1259 C C . TRP A 1 159 ? -12.634 0.776 16.942 1.00 94.75 159 TRP A C 1
ATOM 1261 O O . TRP A 1 159 ? -11.930 1.581 16.329 1.00 94.75 159 TRP A O 1
ATOM 1271 N N . ASN A 1 160 ? -13.184 1.062 18.125 1.00 92.94 160 ASN A N 1
ATOM 1272 C CA . ASN A 1 160 ? -13.044 2.347 18.811 1.00 92.94 160 ASN A CA 1
ATOM 1273 C C . ASN A 1 160 ? -11.585 2.724 19.139 1.00 92.94 160 ASN A C 1
ATOM 1275 O O . ASN A 1 160 ? -11.295 3.900 19.349 1.00 92.94 160 ASN A O 1
ATOM 1279 N N . LYS A 1 161 ? -10.658 1.757 19.161 1.00 95.31 161 LYS A N 1
ATOM 1280 C CA . LYS A 1 161 ? -9.221 1.978 19.402 1.00 95.31 161 LYS A CA 1
ATOM 1281 C C . LYS A 1 161 ? -8.392 2.018 18.112 1.00 95.31 161 LYS A C 1
ATOM 1283 O O . LYS A 1 161 ? -7.261 2.511 18.123 1.00 95.31 161 LYS A O 1
ATOM 1288 N N . VAL A 1 162 ? -8.926 1.503 17.001 1.00 96.38 162 VAL A N 1
ATOM 1289 C CA . VAL A 1 162 ? -8.162 1.238 15.771 1.00 96.38 162 VAL A CA 1
ATOM 1290 C C . VAL A 1 162 ? -7.646 2.517 15.121 1.00 96.38 162 VAL A C 1
ATOM 1292 O O . VAL A 1 162 ? -6.463 2.583 14.791 1.00 96.38 162 VAL A O 1
ATOM 1295 N N . SER A 1 163 ? -8.495 3.530 14.933 1.00 95.25 163 SER A N 1
ATOM 1296 C CA . SER A 1 163 ? -8.104 4.778 14.261 1.00 95.25 163 SER A CA 1
ATOM 1297 C C . SER A 1 163 ? -7.018 5.524 15.035 1.00 95.25 163 SER A C 1
ATOM 1299 O O . SER A 1 163 ? -6.004 5.912 14.458 1.00 95.25 163 SER A O 1
ATOM 1301 N N . THR A 1 164 ? -7.184 5.651 16.352 1.00 94.44 164 THR A N 1
ATOM 1302 C CA . THR A 1 164 ? -6.223 6.297 17.253 1.00 94.44 164 THR A CA 1
ATOM 1303 C C . THR A 1 164 ? -4.871 5.602 17.222 1.00 94.44 164 THR A C 1
ATOM 1305 O O . THR A 1 164 ? -3.855 6.269 17.035 1.00 94.44 164 THR A O 1
ATOM 1308 N N . GLU A 1 165 ? -4.844 4.274 17.346 1.00 96.12 165 GLU A N 1
ATOM 1309 C CA . GLU A 1 165 ? -3.594 3.513 17.284 1.00 96.12 165 GLU A CA 1
ATOM 1310 C C . GLU A 1 165 ? -2.953 3.583 15.894 1.00 96.12 165 GLU A C 1
ATOM 1312 O O . GLU A 1 165 ? -1.747 3.781 15.773 1.00 96.12 165 GLU A O 1
ATOM 1317 N N . TYR A 1 166 ? -3.750 3.477 14.831 1.00 96.38 166 TYR A N 1
ATOM 1318 C CA . TYR A 1 166 ? -3.262 3.581 13.460 1.00 96.38 166 TYR A CA 1
ATOM 1319 C C . TYR A 1 166 ? -2.618 4.948 13.174 1.00 96.38 166 TYR A C 1
ATOM 1321 O O . TYR A 1 166 ? -1.536 5.011 12.589 1.00 96.38 166 TYR A O 1
ATOM 1329 N N . LEU A 1 167 ? -3.226 6.050 13.625 1.00 94.88 167 LEU A N 1
ATOM 1330 C CA . LEU A 1 167 ? -2.665 7.399 13.473 1.00 94.88 167 LEU A CA 1
ATOM 1331 C C . LEU A 1 167 ? -1.464 7.664 14.395 1.00 94.88 167 LEU A C 1
ATOM 1333 O O . LEU A 1 167 ? -0.669 8.561 14.109 1.00 94.88 167 LEU A O 1
ATOM 1337 N N . ASN A 1 168 ? -1.283 6.870 15.453 1.00 93.44 168 ASN A N 1
ATOM 1338 C CA . ASN A 1 168 ? -0.125 6.935 16.347 1.00 93.44 168 ASN A CA 1
ATOM 1339 C C . ASN A 1 168 ? 1.158 6.330 15.729 1.00 93.44 168 ASN A C 1
ATOM 1341 O O . ASN A 1 168 ? 2.238 6.418 16.320 1.00 93.44 168 ASN A O 1
ATOM 1345 N N . HIS A 1 169 ? 1.070 5.740 14.533 1.00 89.94 169 HIS A N 1
ATOM 1346 C CA . HIS A 1 169 ? 2.207 5.165 13.819 1.00 89.94 169 HIS A CA 1
ATOM 1347 C C . HIS A 1 169 ? 3.305 6.207 13.530 1.00 89.94 169 HIS A C 1
ATOM 1349 O O . HIS A 1 169 ? 3.023 7.325 13.089 1.00 89.94 169 HIS A O 1
ATOM 1355 N N . ASN A 1 170 ? 4.578 5.822 13.685 1.00 88.88 170 ASN A N 1
ATOM 1356 C CA . ASN A 1 170 ? 5.726 6.709 13.431 1.00 88.88 170 ASN A CA 1
ATOM 1357 C C . ASN A 1 170 ? 5.725 7.288 12.009 1.00 88.88 170 ASN A C 1
ATOM 1359 O O . ASN A 1 170 ? 6.106 8.439 11.812 1.00 88.88 170 ASN A O 1
ATOM 1363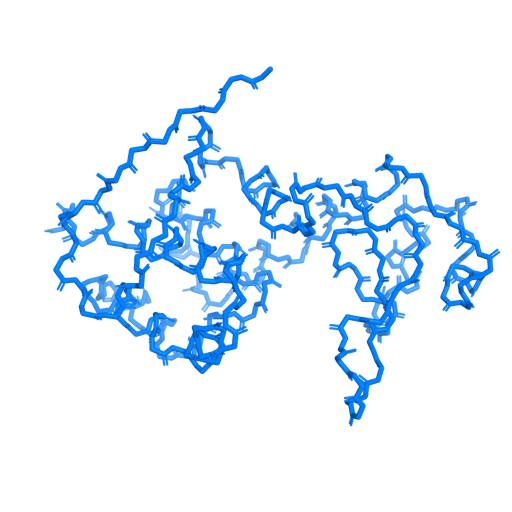 N N . GLY A 1 171 ? 5.240 6.521 11.026 1.00 85.88 171 GLY A N 1
ATOM 1364 C CA . GLY A 1 171 ? 5.067 7.005 9.655 1.00 85.88 171 GLY A CA 1
ATOM 1365 C C . GLY A 1 171 ? 4.140 8.223 9.559 1.00 85.88 171 GLY A C 1
ATOM 1366 O O . GLY A 1 171 ? 4.449 9.147 8.814 1.00 85.88 171 GLY A O 1
ATOM 1367 N N . ASN A 1 172 ? 3.064 8.272 10.355 1.00 88.44 172 ASN A N 1
ATOM 1368 C CA . ASN A 1 172 ? 2.160 9.424 10.401 1.00 88.44 172 ASN A CA 1
ATOM 1369 C C . ASN A 1 172 ? 2.829 10.631 11.060 1.00 88.44 172 ASN A C 1
ATOM 1371 O O . ASN A 1 172 ? 2.835 11.731 10.512 1.00 88.44 172 ASN A O 1
ATOM 1375 N N . LYS A 1 173 ? 3.432 10.408 12.235 1.00 88.38 173 LYS A N 1
ATOM 1376 C CA . LYS A 1 173 ? 4.084 11.457 13.032 1.00 88.38 173 LYS A CA 1
ATOM 1377 C C . LYS A 1 173 ? 5.200 12.138 12.246 1.00 88.38 173 LYS A C 1
ATOM 1379 O O . LYS A 1 173 ? 5.254 13.364 12.170 1.00 88.38 173 LYS A O 1
ATOM 1384 N N . ASN A 1 174 ? 6.047 11.339 11.598 1.00 87.75 174 ASN A N 1
ATOM 1385 C CA . ASN A 1 174 ? 7.138 11.840 10.769 1.00 87.75 174 ASN A CA 1
ATOM 1386 C C . ASN A 1 174 ? 6.611 12.560 9.525 1.00 87.75 174 ASN A C 1
ATOM 1388 O O . ASN A 1 174 ? 7.114 13.629 9.190 1.00 87.75 174 ASN A O 1
ATOM 1392 N N . ALA A 1 175 ? 5.578 12.022 8.869 1.00 86.94 175 ALA A N 1
ATOM 1393 C CA . ALA A 1 175 ? 4.956 12.686 7.729 1.00 86.94 175 ALA A CA 1
ATOM 1394 C C . ALA A 1 175 ? 4.376 14.055 8.107 1.00 86.94 175 ALA A C 1
ATOM 1396 O O . ALA A 1 175 ? 4.586 15.022 7.381 1.00 86.94 175 ALA A O 1
ATOM 1397 N N . SER A 1 176 ? 3.716 14.155 9.264 1.00 84.19 176 SER A N 1
ATOM 1398 C CA . SER A 1 176 ? 3.209 15.420 9.799 1.00 84.19 176 SER A CA 1
ATOM 1399 C C . SER A 1 176 ? 4.333 16.422 10.045 1.00 84.19 176 SER A C 1
ATOM 1401 O O . SER A 1 176 ? 4.271 17.551 9.564 1.00 84.19 176 SER A O 1
ATOM 1403 N N . LYS A 1 177 ? 5.388 16.001 10.758 1.00 86.56 177 LYS A N 1
ATOM 1404 C CA . LYS A 1 177 ? 6.544 16.852 11.077 1.00 86.56 177 LYS A CA 1
ATOM 1405 C C . LYS A 1 177 ? 7.232 17.377 9.813 1.00 86.56 177 LYS A C 1
ATOM 1407 O O . LYS A 1 177 ? 7.610 18.541 9.756 1.00 86.56 177 LYS A O 1
ATOM 1412 N N . ASN A 1 178 ? 7.338 16.530 8.790 1.00 83.88 178 ASN A N 1
ATOM 1413 C CA . ASN A 1 178 ? 8.025 16.834 7.536 1.00 83.88 178 ASN A CA 1
ATOM 1414 C C . ASN A 1 178 ? 7.093 17.376 6.437 1.00 83.88 178 ASN A C 1
ATOM 1416 O O . ASN A 1 178 ? 7.496 17.434 5.278 1.00 83.88 178 ASN A O 1
ATOM 1420 N N . LYS A 1 179 ? 5.845 17.749 6.766 1.00 83.69 179 LYS A N 1
ATOM 1421 C CA . LYS A 1 179 ? 4.848 18.292 5.819 1.00 83.69 179 LYS A CA 1
ATOM 1422 C C . LYS A 1 179 ? 4.600 17.395 4.592 1.00 83.69 179 LYS A C 1
ATOM 1424 O O . LYS A 1 179 ? 4.271 17.869 3.504 1.00 83.69 179 LYS A O 1
ATOM 1429 N N . MET A 1 180 ? 4.718 16.078 4.761 1.00 83.38 180 MET A N 1
ATOM 1430 C CA . MET A 1 180 ? 4.447 15.075 3.727 1.00 83.38 180 MET A CA 1
ATOM 1431 C C . MET A 1 180 ? 2.940 14.829 3.611 1.00 83.38 180 MET A C 1
ATOM 1433 O O . MET A 1 180 ? 2.425 13.766 3.972 1.00 83.38 180 MET A O 1
ATOM 1437 N N . ASN A 1 181 ? 2.225 15.835 3.106 1.00 83.56 181 ASN A N 1
ATOM 1438 C CA . ASN A 1 181 ? 0.765 15.884 3.122 1.00 83.56 181 ASN A CA 1
ATOM 1439 C C . ASN A 1 181 ? 0.117 14.629 2.517 1.00 83.56 181 ASN A C 1
ATOM 1441 O O . ASN A 1 181 ? -0.832 14.116 3.093 1.00 83.56 181 ASN A O 1
ATOM 1445 N N . GLY A 1 182 ? 0.652 14.067 1.428 1.00 85.19 182 GLY A N 1
ATOM 1446 C CA . GLY A 1 182 ? 0.081 12.863 0.804 1.00 85.19 182 GLY A CA 1
ATOM 1447 C C . GLY A 1 182 ? -0.019 11.651 1.745 1.00 85.19 182 GLY A C 1
ATOM 1448 O O . GLY A 1 182 ? -1.021 10.936 1.725 1.00 85.19 182 GLY A O 1
ATOM 1449 N N . ILE A 1 183 ? 0.971 11.450 2.625 1.00 88.25 183 ILE A N 1
ATOM 1450 C CA . ILE A 1 183 ? 0.949 10.355 3.608 1.00 88.25 183 ILE A CA 1
ATOM 1451 C C . ILE A 1 183 ? -0.101 10.631 4.684 1.00 88.25 183 ILE A C 1
ATOM 1453 O O . ILE A 1 183 ? -0.911 9.753 4.980 1.00 88.25 183 ILE A O 1
ATOM 1457 N N . VAL A 1 184 ? -0.125 11.852 5.226 1.00 88.56 184 VAL A N 1
ATOM 1458 C CA . VAL A 1 184 ? -1.100 12.266 6.249 1.00 88.56 184 VAL A CA 1
ATOM 1459 C C . VAL A 1 184 ? -2.530 12.112 5.724 1.00 88.56 184 VAL A C 1
ATOM 1461 O O . VAL A 1 184 ? -3.369 11.495 6.376 1.00 88.56 184 VAL A O 1
ATOM 1464 N N . GLN A 1 185 ? -2.795 12.581 4.500 1.00 89.50 185 GLN A N 1
ATOM 1465 C CA . GLN A 1 185 ? -4.097 12.449 3.838 1.00 89.50 185 GLN A CA 1
ATOM 1466 C C . GLN A 1 185 ? -4.526 10.984 3.707 1.00 89.50 185 GLN A C 1
ATOM 1468 O O . GLN A 1 185 ? -5.654 10.633 4.049 1.00 89.50 185 GLN A O 1
ATOM 1473 N N . ARG A 1 186 ? -3.619 10.111 3.248 1.00 91.75 186 ARG A N 1
ATOM 1474 C CA . ARG A 1 186 ? -3.883 8.673 3.114 1.00 91.75 186 ARG A CA 1
ATOM 1475 C C . ARG A 1 186 ? -4.199 8.022 4.454 1.00 91.75 186 ARG A C 1
ATOM 1477 O O . ARG A 1 186 ? -5.122 7.213 4.547 1.00 91.75 186 ARG A O 1
ATOM 1484 N N . MET A 1 187 ? -3.426 8.346 5.488 1.00 93.75 187 MET A N 1
ATOM 1485 C CA . MET A 1 187 ? -3.635 7.783 6.818 1.00 93.75 187 MET A CA 1
ATOM 1486 C C . MET A 1 187 ? -4.951 8.235 7.425 1.00 93.75 187 MET A C 1
ATOM 1488 O O . MET A 1 187 ? -5.727 7.399 7.876 1.00 93.75 187 MET A O 1
ATOM 1492 N N . ASN A 1 188 ? -5.246 9.524 7.372 1.00 92.38 188 ASN A N 1
ATOM 1493 C CA . ASN A 1 188 ? -6.506 10.029 7.884 1.00 92.38 188 ASN A CA 1
ATOM 1494 C C . ASN A 1 188 ? -7.712 9.451 7.129 1.00 92.38 188 ASN A C 1
ATOM 1496 O O . ASN A 1 188 ? -8.713 9.114 7.759 1.00 92.38 188 ASN A O 1
ATOM 1500 N N . TRP A 1 189 ? -7.612 9.259 5.807 1.00 93.50 189 TRP A N 1
ATOM 1501 C CA . TRP A 1 189 ? -8.672 8.607 5.036 1.00 93.50 189 TRP A CA 1
ATOM 1502 C C . TRP A 1 189 ? -8.917 7.165 5.507 1.00 93.50 189 TRP A C 1
ATOM 1504 O O . TRP A 1 189 ? -10.067 6.793 5.745 1.00 93.50 189 TRP A O 1
ATOM 1514 N N . ASN A 1 190 ? -7.851 6.375 5.707 1.00 95.75 190 ASN A N 1
ATOM 1515 C CA . ASN A 1 190 ? -7.961 5.018 6.257 1.00 95.75 190 ASN A CA 1
ATOM 1516 C C . ASN A 1 190 ? -8.571 5.035 7.669 1.00 95.75 190 ASN A C 1
ATOM 1518 O O . ASN A 1 190 ? -9.489 4.268 7.947 1.00 95.75 190 ASN A O 1
ATOM 1522 N N . ALA A 1 191 ? -8.095 5.932 8.541 1.00 94.69 191 ALA A N 1
ATOM 1523 C CA . ALA A 1 191 ? -8.581 6.075 9.912 1.00 94.69 191 ALA A CA 1
ATOM 1524 C C . ALA A 1 191 ? -10.082 6.388 9.959 1.00 94.69 191 ALA A C 1
ATOM 1526 O O . ALA A 1 191 ? -10.806 5.763 10.726 1.00 94.69 191 ALA A O 1
ATOM 1527 N N . LYS A 1 192 ? -10.564 7.265 9.068 1.00 92.62 192 LYS A N 1
ATOM 1528 C CA . LYS A 1 192 ? -11.991 7.575 8.921 1.00 92.62 192 LYS A CA 1
ATOM 1529 C C . LYS A 1 192 ? -12.818 6.345 8.535 1.00 92.62 192 LYS A C 1
ATOM 1531 O O . LYS A 1 192 ? -13.930 6.184 9.033 1.00 92.62 192 LYS A O 1
ATOM 1536 N N . GLN A 1 193 ? -12.289 5.460 7.683 1.00 94.56 193 GLN A N 1
ATOM 1537 C CA . GLN A 1 193 ? -12.980 4.203 7.373 1.00 94.56 193 GLN A CA 1
ATOM 1538 C C . GLN A 1 193 ? -13.006 3.278 8.592 1.00 94.56 193 GLN A C 1
ATOM 1540 O O . GLN A 1 193 ? -14.039 2.679 8.873 1.00 94.56 193 GLN A O 1
ATOM 1545 N N . PHE A 1 194 ? -11.915 3.195 9.355 1.00 95.31 194 PHE A N 1
ATOM 1546 C CA . PHE A 1 194 ? -11.889 2.406 10.590 1.00 95.31 194 PHE A CA 1
ATOM 1547 C C . PHE A 1 194 ? -12.885 2.938 11.630 1.00 95.31 194 PHE A C 1
ATOM 1549 O O . PHE A 1 194 ? -13.611 2.148 12.221 1.00 95.31 194 PHE A O 1
ATOM 1556 N N . ASP A 1 195 ? -13.010 4.259 11.778 1.00 93.06 195 ASP A N 1
ATOM 1557 C CA . ASP A 1 195 ? -13.992 4.885 12.677 1.00 93.06 195 ASP A CA 1
ATOM 1558 C C . ASP A 1 195 ? -15.448 4.590 12.297 1.00 93.06 195 ASP A C 1
ATOM 1560 O O . ASP A 1 195 ? -16.322 4.612 13.164 1.00 93.06 195 ASP A O 1
ATOM 1564 N N . SER A 1 196 ? -15.731 4.297 11.021 1.00 92.00 196 SER A N 1
ATOM 1565 C CA . SER A 1 196 ? -17.083 3.910 10.595 1.00 92.00 196 SER A CA 1
ATOM 1566 C C . SER A 1 196 ? -17.538 2.577 11.200 1.00 92.00 196 SER A C 1
ATOM 1568 O O . SER A 1 196 ? -18.734 2.380 11.384 1.00 92.00 196 SER A O 1
ATOM 1570 N N . MET A 1 197 ? -16.602 1.703 11.590 1.00 91.50 197 MET A N 1
ATOM 1571 C CA . MET A 1 197 ? -16.914 0.460 12.306 1.00 91.50 197 MET A CA 1
ATOM 1572 C C . MET A 1 197 ? -17.302 0.713 13.764 1.00 91.50 197 MET A C 1
ATOM 1574 O O . MET A 1 197 ? -18.147 0.008 14.300 1.00 91.50 197 MET A O 1
ATOM 1578 N N . SER A 1 198 ? -16.725 1.736 14.399 1.00 81.06 198 SER A N 1
ATOM 1579 C CA . SER A 1 198 ? -16.985 2.081 15.804 1.00 81.06 198 SER A CA 1
ATOM 1580 C C . SER A 1 198 ? -18.376 2.665 16.044 1.00 81.06 198 SER A C 1
ATOM 1582 O O . SER A 1 198 ? -18.820 2.723 17.182 1.00 81.06 198 SER A O 1
ATOM 1584 N N . LYS A 1 199 ? -19.033 3.165 14.990 1.00 61.66 199 LYS A N 1
ATOM 1585 C CA . LYS A 1 199 ? -20.358 3.804 15.052 1.00 61.66 199 LYS A CA 1
ATOM 1586 C C . LYS A 1 199 ? -21.513 2.849 14.728 1.00 61.66 199 LYS A C 1
ATOM 1588 O O . LYS A 1 199 ? -22.661 3.248 14.865 1.00 61.66 199 LYS A O 1
ATOM 1593 N N . ASN A 1 200 ? -21.198 1.628 14.293 1.00 50.97 200 ASN A N 1
ATOM 1594 C CA . ASN A 1 200 ? -22.158 0.608 13.864 1.00 50.97 200 ASN A CA 1
ATOM 1595 C C . ASN A 1 200 ? -22.141 -0.637 14.777 1.00 50.97 200 ASN A C 1
ATOM 1597 O O . ASN A 1 200 ? -22.626 -1.690 14.365 1.00 50.97 200 ASN A O 1
ATOM 1601 N N . GLY A 1 201 ? -21.526 -0.537 15.960 1.00 40.97 201 GLY A N 1
ATOM 1602 C CA . GLY A 1 201 ? -21.422 -1.605 16.958 1.00 40.97 201 GLY A CA 1
ATOM 1603 C C . GLY A 1 201 ? -22.077 -1.216 18.269 1.00 40.97 201 GLY A C 1
ATOM 1604 O O . GLY A 1 201 ? -22.135 0.003 18.545 1.00 40.97 201 GLY A O 1
#

Radius of gyration: 17.5 Å; chains: 1; bounding box: 44×36×43 Å

Foldseek 3Di:
DDDDWDFDDPDPQPLQDGDGADDDPCLLPLLVLLQCLFDDRNQWAQAWDFPDDPPDDGFTATQRGQTLPPPCNVVLCCVQPVPDDSVCRSVRNGTHDNVSSSSSSVCCLVPPQLVVLCVLL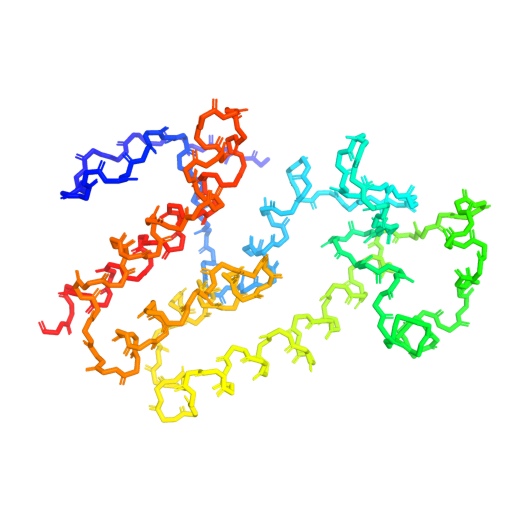DVVQLVPADSSLSSLSSSCSVVVQCDPVLSVCSNVLVLVCNLNVSSVGPQNVVCVVVVVRSSSNSSSSSSVSSVVSVVVD

InterPro domains:
  IPR023346 Lysozyme-like domain superfamily [SSF53955] (45-196)
  IPR023347 Lysozyme domain superfamily [G3DSA:1.10.530.40] (28-195)

Organism: Mytilus galloprovincialis (NCBI:txid29158)

pLDDT: mean 86.79, std 16.53, range [28.42, 98.12]